Protein AF-A0A5W5H3M8-F1 (afdb_monomer)

Sequence (206 aa):
MEMKSNNNLTGYVAINNDLGFFLDAEKFAPLLSINDEASVLLRLSLLIENFLEVFINNVRKPGTEQFVKPSRYFTPKLEICVALGLPLSIANSLVKLNSIRNKFAHKIDYSMTSEDYLEIERSVNIIDINEVNPLNAFNMESLQYMFSAGVDSLMFIKNAEFSMPEKVRRLHRLVGAIYILSNKCAFFTLNELKRQDRLSMNKVQE

Radius of gyration: 18.18 Å; Cα contacts (8 Å, |Δi|>4): 184; chains: 1; bounding box: 49×58×46 Å

Foldseek 3Di:
DDDDPPPPPADDFPWPAPLCLLLDCVLLVVLLVDLDPLVSLVSLLVSVQVLLVSLLVLQDDPPCCVPDPQDPDDPVSLVSSVVSPQDVLLSVLSVLSVVVNVCVVPPVPDDDDLVSLVVSQVSLLPPDPCSLCVPVPDDCPVVVLCNNVPLNSDPVLVVCVPDHDPSSSSSSSSSSSSSSSSVSSSSSSQNSCVVVVNTDGDNDDD

pLDDT: mean 81.65, std 18.05, range [26.69, 97.62]

Organism: NCBI:txid224729

Structure (mmCIF, N/CA/C/O backbone):
data_AF-A0A5W5H3M8-F1
#
_entry.id   AF-A0A5W5H3M8-F1
#
loop_
_atom_site.group_PDB
_atom_site.id
_atom_site.type_symbol
_atom_site.label_atom_id
_atom_site.label_alt_id
_atom_site.label_comp_id
_atom_site.label_asym_id
_atom_site.label_entity_id
_atom_site.label_seq_id
_atom_site.pdbx_PDB_ins_code
_atom_site.Cartn_x
_atom_site.Cartn_y
_atom_site.Cartn_z
_atom_site.occupancy
_atom_site.B_iso_or_equiv
_atom_site.auth_seq_id
_atom_site.auth_comp_id
_atom_site.auth_asym_id
_atom_site.auth_atom_id
_atom_site.pdbx_PDB_model_num
ATOM 1 N N . MET A 1 1 ? -4.918 -47.713 6.130 1.00 34.69 1 MET A N 1
ATOM 2 C CA . MET A 1 1 ? -3.478 -47.451 5.956 1.00 34.69 1 MET A CA 1
ATOM 3 C C . MET A 1 1 ? -3.342 -45.964 5.703 1.00 34.69 1 MET A C 1
ATOM 5 O O . MET A 1 1 ? -3.994 -45.448 4.807 1.00 34.69 1 MET A O 1
ATOM 9 N N . GLU A 1 2 ? -2.686 -45.294 6.641 1.00 33.28 2 GLU A N 1
ATOM 10 C CA . GLU A 1 2 ? -2.641 -43.843 6.822 1.00 33.28 2 GLU A CA 1
ATOM 11 C C . GLU A 1 2 ? -1.965 -43.109 5.660 1.00 33.28 2 GLU A C 1
ATOM 13 O O . GLU A 1 2 ? -0.968 -43.590 5.137 1.00 33.28 2 GLU A O 1
ATOM 18 N N . MET A 1 3 ? -2.417 -41.883 5.388 1.00 26.69 3 MET A N 1
ATOM 19 C CA . MET A 1 3 ? -1.528 -40.718 5.434 1.00 26.69 3 MET A CA 1
ATOM 20 C C . MET A 1 3 ? -2.300 -39.550 6.058 1.00 26.69 3 MET A C 1
ATOM 22 O O . MET A 1 3 ? -3.097 -38.880 5.406 1.00 26.69 3 MET A O 1
ATOM 26 N N . LYS A 1 4 ? -2.075 -39.337 7.358 1.00 31.91 4 LYS A N 1
ATOM 27 C CA . LYS A 1 4 ? -2.373 -38.075 8.037 1.00 31.91 4 LYS A CA 1
ATOM 28 C C . LYS A 1 4 ? -1.381 -37.034 7.518 1.00 31.91 4 LYS A C 1
ATOM 30 O O . LYS A 1 4 ? -0.184 -37.189 7.747 1.00 31.91 4 LYS A O 1
ATOM 35 N N . SER A 1 5 ? -1.846 -35.965 6.875 1.00 32.06 5 SER A N 1
ATOM 36 C CA . SER A 1 5 ? -1.037 -34.748 6.774 1.00 32.06 5 SER A CA 1
ATOM 37 C C . SER A 1 5 ? -1.212 -33.954 8.070 1.00 32.06 5 SER A C 1
ATOM 39 O O . SER A 1 5 ? -2.067 -33.076 8.175 1.00 32.06 5 SER A O 1
ATOM 41 N N . ASN A 1 6 ? -0.417 -34.307 9.080 1.00 33.94 6 ASN A N 1
ATOM 42 C CA . ASN A 1 6 ? -0.175 -33.444 10.230 1.00 33.94 6 ASN A CA 1
ATOM 43 C C . ASN A 1 6 ? 0.616 -32.221 9.752 1.00 33.94 6 ASN A C 1
ATOM 45 O O . ASN A 1 6 ? 1.842 -32.256 9.722 1.00 33.94 6 ASN A O 1
ATOM 49 N N . ASN A 1 7 ? -0.080 -31.138 9.417 1.00 31.67 7 ASN A N 1
ATOM 50 C CA . ASN A 1 7 ? 0.504 -29.804 9.474 1.00 31.67 7 ASN A CA 1
ATOM 51 C C . ASN A 1 7 ? -0.059 -29.116 10.716 1.00 31.67 7 ASN A C 1
ATOM 53 O O . ASN A 1 7 ? -1.050 -28.392 10.652 1.00 31.67 7 ASN A O 1
ATOM 57 N N . ASN A 1 8 ? 0.585 -29.378 11.857 1.00 31.03 8 ASN A N 1
ATOM 58 C CA . ASN A 1 8 ? 0.441 -28.575 13.068 1.00 31.03 8 ASN A CA 1
ATOM 59 C C . ASN A 1 8 ? 1.006 -27.181 12.787 1.00 31.03 8 ASN A C 1
ATOM 61 O O . ASN A 1 8 ? 2.168 -26.885 13.053 1.00 31.03 8 ASN A O 1
ATOM 65 N N . LEU A 1 9 ? 0.172 -26.337 12.196 1.00 32.44 9 LEU A N 1
ATOM 66 C CA . LEU A 1 9 ? 0.422 -24.923 12.001 1.00 32.44 9 LEU A CA 1
ATOM 67 C C . LEU A 1 9 ? -0.160 -24.175 13.207 1.00 32.44 9 LEU A C 1
ATOM 69 O O . LEU A 1 9 ? -1.282 -23.674 13.192 1.00 32.44 9 LEU A O 1
ATOM 73 N N . THR A 1 10 ? 0.605 -24.154 14.297 1.00 26.80 10 THR A N 1
ATOM 74 C CA . THR A 1 10 ? 0.290 -23.404 15.516 1.00 26.80 10 THR A CA 1
ATOM 75 C C . THR A 1 10 ? 0.430 -21.905 15.241 1.00 26.80 10 THR A C 1
ATOM 77 O O . THR A 1 10 ? 1.549 -21.416 15.093 1.00 26.80 10 THR A O 1
ATOM 80 N N . GLY A 1 11 ? -0.686 -21.170 15.160 1.00 28.53 11 GLY A N 1
ATOM 81 C CA . GLY A 1 11 ? -0.660 -19.699 15.093 1.00 28.53 11 GLY A CA 1
ATOM 82 C C . GLY A 1 11 ? -1.670 -19.011 14.170 1.00 28.53 11 GLY A C 1
ATOM 83 O O . GLY A 1 11 ? -1.593 -17.796 14.015 1.00 28.53 11 GLY A O 1
ATOM 84 N N . TYR A 1 12 ? -2.617 -19.725 13.558 1.00 35.50 12 TYR A N 1
ATOM 85 C CA . TYR A 1 12 ? -3.593 -19.089 12.668 1.00 35.50 12 TYR A CA 1
ATOM 86 C C . TYR A 1 12 ? -4.808 -18.574 13.445 1.00 35.50 12 T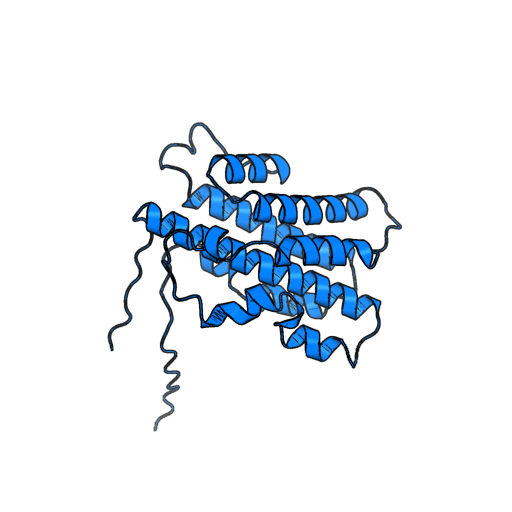YR A C 1
ATOM 88 O O . TYR A 1 12 ? -5.578 -19.345 14.013 1.00 35.50 12 TYR A O 1
ATOM 96 N N . VAL A 1 13 ? -4.992 -17.253 13.444 1.00 39.06 13 VAL A N 1
ATOM 97 C CA . VAL A 1 13 ? -6.242 -16.606 13.858 1.00 39.06 13 VAL A CA 1
ATOM 98 C C . VAL A 1 13 ? -7.171 -16.591 12.648 1.00 39.06 13 VAL A C 1
ATOM 100 O O . VAL A 1 13 ? -6.867 -15.950 11.643 1.00 39.06 13 VAL A O 1
ATOM 103 N N . ALA A 1 14 ? -8.306 -17.287 12.731 1.00 38.31 14 ALA A N 1
ATOM 104 C CA . ALA A 1 14 ? -9.359 -17.168 11.729 1.00 38.31 14 ALA A CA 1
ATOM 105 C C . ALA A 1 14 ? -9.971 -15.764 11.825 1.00 38.31 14 ALA A C 1
ATOM 107 O O . ALA A 1 14 ? -10.707 -15.451 12.761 1.00 38.31 14 ALA A O 1
ATOM 108 N N . ILE A 1 15 ? -9.620 -14.899 10.878 1.00 49.59 15 ILE A N 1
ATOM 109 C CA . ILE A 1 15 ? -10.204 -13.569 10.771 1.00 49.59 15 ILE A CA 1
ATOM 110 C C . ILE A 1 15 ? -11.471 -13.705 9.922 1.00 49.59 15 ILE A C 1
ATOM 112 O O . ILE A 1 15 ? -11.379 -13.912 8.718 1.00 49.59 15 ILE A O 1
ATOM 116 N N . ASN A 1 16 ? -12.651 -13.577 10.534 1.00 49.28 16 ASN A N 1
ATOM 117 C CA . ASN A 1 16 ? -13.958 -13.592 9.849 1.00 49.28 16 ASN A CA 1
ATOM 118 C C . ASN A 1 16 ? -14.214 -12.338 8.974 1.00 49.28 16 ASN A C 1
ATOM 120 O O . ASN A 1 16 ? -15.355 -11.921 8.809 1.00 49.28 16 ASN A O 1
ATOM 124 N N . ASN A 1 17 ? -13.164 -11.716 8.434 1.00 52.66 17 ASN A N 1
ATOM 125 C CA . ASN A 1 17 ? -13.242 -10.534 7.577 1.00 52.66 17 ASN A CA 1
ATOM 126 C C . ASN A 1 17 ? -12.461 -10.800 6.281 1.00 52.66 17 ASN A C 1
ATOM 128 O O . ASN A 1 17 ? -11.496 -11.565 6.300 1.00 52.66 17 ASN A O 1
ATOM 132 N N . ASP A 1 18 ? -12.815 -10.118 5.185 1.00 56.06 18 ASP A N 1
ATOM 133 C CA . ASP A 1 18 ? -12.207 -10.208 3.832 1.00 56.06 18 ASP A CA 1
ATOM 134 C C . ASP A 1 18 ? -10.702 -9.836 3.755 1.00 56.06 18 ASP A C 1
ATOM 136 O O . ASP A 1 18 ? -10.143 -9.552 2.695 1.00 56.06 18 ASP A O 1
ATOM 140 N N . LEU A 1 19 ? -10.003 -9.832 4.889 1.00 59.03 19 LEU A N 1
ATOM 141 C CA . LEU A 1 19 ? -8.589 -9.509 5.031 1.00 59.03 19 LEU A CA 1
ATOM 142 C C . LEU A 1 19 ? -7.662 -10.593 4.470 1.00 59.03 19 LEU A C 1
ATOM 144 O O . LEU A 1 19 ? -6.499 -10.299 4.190 1.00 59.03 19 LEU A O 1
ATOM 148 N N . GLY A 1 20 ? -8.176 -11.810 4.246 1.00 56.22 20 GLY A N 1
ATOM 149 C CA . GLY A 1 20 ? -7.429 -12.902 3.615 1.00 56.22 20 GLY A CA 1
ATOM 150 C C . GLY A 1 20 ? -6.851 -12.520 2.249 1.00 56.22 20 GLY A C 1
ATOM 151 O O . GLY A 1 20 ? -5.778 -12.987 1.893 1.00 56.22 20 GLY A O 1
ATOM 152 N N . PHE A 1 21 ? -7.492 -11.596 1.526 1.00 52.66 21 PHE A N 1
ATOM 153 C CA . PHE A 1 21 ? -7.018 -11.139 0.221 1.00 52.66 21 PHE A CA 1
ATOM 154 C C . PHE A 1 21 ? -5.684 -10.364 0.273 1.00 52.66 21 PHE A C 1
ATOM 156 O O . PHE A 1 21 ? -4.914 -10.427 -0.681 1.00 52.66 21 PHE A O 1
ATOM 163 N N . PHE A 1 22 ? -5.389 -9.629 1.353 1.00 58.34 22 PHE A N 1
ATOM 164 C CA . PHE A 1 22 ? -4.198 -8.752 1.425 1.00 58.34 22 PHE A CA 1
ATOM 165 C C . PHE A 1 22 ? -2.958 -9.439 1.973 1.00 58.34 22 PHE A C 1
ATOM 167 O O . PHE A 1 22 ? -1.841 -9.014 1.689 1.00 58.34 22 PHE A O 1
ATOM 174 N N . LEU A 1 23 ? -3.165 -10.480 2.775 1.00 63.88 23 LEU A N 1
ATOM 175 C CA . LEU A 1 23 ? -2.098 -11.266 3.389 1.00 63.88 23 LEU A CA 1
ATOM 176 C C . LEU A 1 23 ? -1.669 -12.448 2.507 1.00 63.88 23 LEU A C 1
ATOM 178 O O . LEU A 1 23 ? -0.737 -13.172 2.851 1.00 63.88 23 LEU A O 1
ATOM 182 N N . ASP A 1 24 ? -2.340 -12.646 1.372 1.00 70.38 24 ASP A N 1
ATOM 183 C CA . ASP A 1 24 ? -2.102 -13.766 0.476 1.00 70.38 24 ASP A CA 1
ATOM 184 C C . ASP A 1 24 ? -0.866 -13.531 -0.412 1.00 70.38 24 ASP A C 1
ATOM 186 O O . ASP A 1 24 ? -0.902 -12.835 -1.435 1.00 70.38 24 ASP A O 1
ATOM 190 N N . ALA A 1 25 ? 0.249 -14.151 -0.021 1.00 73.62 25 ALA A N 1
ATOM 191 C CA . ALA A 1 25 ? 1.494 -14.148 -0.785 1.00 73.62 25 ALA A CA 1
ATOM 192 C C . ALA A 1 25 ? 1.327 -14.735 -2.202 1.00 73.62 25 ALA A C 1
ATOM 194 O O . ALA A 1 25 ? 2.082 -14.362 -3.108 1.00 73.62 25 ALA A O 1
ATOM 195 N N . GLU A 1 26 ? 0.317 -15.582 -2.440 1.00 80.62 26 GLU A N 1
ATOM 196 C CA . GLU A 1 26 ? 0.025 -16.149 -3.761 1.00 80.62 26 GLU A CA 1
ATOM 197 C C . GLU A 1 26 ? -0.473 -15.095 -4.758 1.00 80.62 26 GLU A C 1
ATOM 199 O O . GLU A 1 26 ? -0.406 -15.311 -5.968 1.00 80.62 26 GLU A O 1
ATOM 204 N N . LYS A 1 27 ? -0.917 -13.918 -4.295 1.00 82.19 27 LYS A N 1
ATOM 205 C CA . LYS A 1 27 ? -1.249 -12.789 -5.183 1.00 82.19 27 LYS A CA 1
ATOM 206 C C . LYS A 1 27 ? -0.016 -12.035 -5.670 1.00 82.19 27 LYS A C 1
ATOM 208 O O . LYS A 1 27 ? -0.039 -11.477 -6.767 1.00 82.19 27 LYS A O 1
ATOM 213 N N . PHE A 1 28 ? 1.056 -12.027 -4.878 1.00 88.31 28 PHE A N 1
ATOM 214 C CA . PHE A 1 28 ? 2.300 -11.324 -5.198 1.00 88.31 28 PHE A CA 1
ATOM 215 C C . PHE A 1 28 ? 3.275 -12.202 -5.983 1.00 88.31 28 PHE A C 1
ATOM 217 O O . PHE A 1 28 ? 3.944 -11.703 -6.887 1.00 88.31 28 PHE A O 1
ATOM 224 N N . ALA A 1 29 ? 3.330 -13.506 -5.696 1.00 88.50 29 ALA A N 1
ATOM 225 C CA . ALA A 1 29 ? 4.266 -14.424 -6.347 1.00 88.50 29 ALA A CA 1
ATOM 226 C C . ALA A 1 29 ? 4.177 -14.423 -7.893 1.00 88.50 29 ALA A C 1
ATOM 228 O O . ALA A 1 29 ? 5.224 -14.332 -8.537 1.00 88.50 29 ALA A O 1
ATOM 229 N N . PRO A 1 30 ? 2.985 -14.413 -8.528 1.00 90.94 30 PRO A N 1
ATOM 230 C CA . PRO A 1 30 ? 2.871 -14.342 -9.985 1.00 90.94 30 PRO A CA 1
ATOM 231 C C . PRO A 1 30 ? 3.363 -13.024 -10.587 1.00 90.94 30 PRO A C 1
ATOM 233 O O . PRO A 1 30 ? 3.585 -12.960 -11.789 1.00 90.94 30 PRO A O 1
ATOM 236 N N . LEU A 1 31 ? 3.505 -11.956 -9.795 1.00 91.88 31 LEU A N 1
ATOM 237 C CA . LEU A 1 31 ? 4.018 -10.674 -10.288 1.00 91.88 31 LEU A CA 1
ATOM 238 C C . LEU A 1 31 ? 5.529 -10.719 -10.517 1.00 91.88 31 LEU A C 1
ATOM 240 O O . LEU A 1 31 ? 6.036 -9.980 -11.356 1.00 91.88 31 LEU A O 1
ATOM 244 N N . LEU A 1 32 ? 6.235 -11.611 -9.816 1.00 90.81 32 LEU A N 1
ATOM 245 C CA . LEU A 1 32 ? 7.685 -11.777 -9.930 1.00 90.81 32 LEU A CA 1
ATOM 246 C C . LEU A 1 32 ? 8.107 -12.378 -11.281 1.00 90.81 32 LEU A C 1
ATOM 248 O O . LEU A 1 32 ? 9.250 -12.209 -11.695 1.00 90.81 32 LEU A O 1
ATOM 252 N N . SER A 1 33 ? 7.195 -13.049 -11.992 1.00 89.94 33 SER A N 1
ATOM 253 C CA . SER A 1 33 ? 7.453 -13.615 -13.322 1.00 89.94 33 SER A CA 1
ATOM 254 C C . SER A 1 33 ? 7.097 -12.674 -14.482 1.00 89.94 33 SER A C 1
ATOM 256 O O . SER A 1 33 ? 7.309 -13.027 -15.644 1.00 89.94 33 SER A O 1
ATOM 258 N N . ILE A 1 34 ? 6.566 -11.479 -14.202 1.00 90.88 34 ILE A N 1
ATOM 259 C CA . ILE A 1 34 ? 6.155 -10.507 -15.222 1.00 90.88 34 ILE A CA 1
ATOM 260 C C . ILE A 1 34 ? 7.299 -9.523 -15.492 1.00 90.88 34 ILE A C 1
ATOM 262 O O . ILE A 1 34 ? 7.776 -8.840 -14.592 1.00 90.88 34 ILE A O 1
ATOM 266 N N . ASN A 1 35 ? 7.693 -9.398 -16.761 1.00 87.69 35 ASN A N 1
ATOM 267 C CA . ASN A 1 35 ? 8.779 -8.502 -17.192 1.00 87.69 35 ASN A CA 1
ATOM 268 C C . ASN A 1 35 ? 8.307 -7.109 -17.654 1.00 87.69 35 ASN A C 1
ATOM 270 O O . ASN A 1 35 ? 9.131 -6.225 -17.920 1.00 87.69 35 ASN A O 1
ATOM 274 N N . ASP A 1 36 ? 6.995 -6.925 -17.802 1.00 89.50 36 ASP A N 1
ATOM 275 C CA . ASP A 1 36 ? 6.386 -5.659 -18.201 1.00 89.50 36 ASP A CA 1
ATOM 276 C C . ASP A 1 36 ? 6.079 -4.782 -16.977 1.00 89.50 36 ASP A C 1
ATOM 278 O O . ASP A 1 36 ? 5.284 -5.154 -16.112 1.00 89.50 36 ASP A O 1
ATOM 282 N N . GLU A 1 37 ? 6.713 -3.607 -16.911 1.00 90.31 37 GLU A N 1
ATOM 283 C CA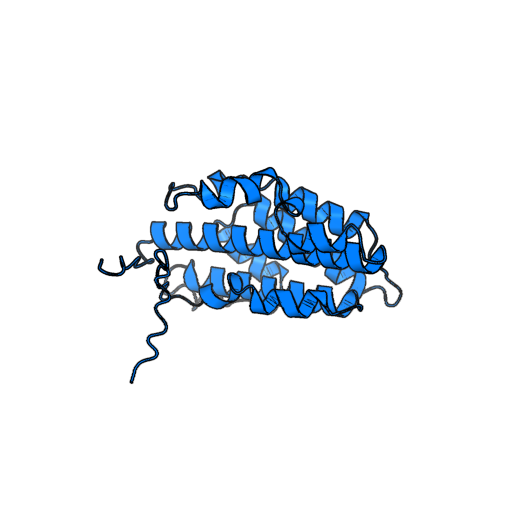 . GLU A 1 37 ? 6.643 -2.712 -15.747 1.00 90.31 37 GLU A CA 1
ATOM 284 C C . GLU A 1 37 ? 5.228 -2.154 -15.555 1.00 90.31 37 GLU A C 1
ATOM 286 O O . GLU A 1 37 ? 4.728 -2.110 -14.430 1.00 90.31 37 GLU A O 1
ATOM 291 N N . ALA A 1 38 ? 4.553 -1.801 -16.655 1.00 89.62 38 ALA A N 1
ATOM 292 C CA . ALA A 1 38 ? 3.193 -1.277 -16.626 1.00 89.62 38 ALA A CA 1
ATOM 293 C C . ALA A 1 38 ? 2.199 -2.320 -16.092 1.00 89.62 38 ALA A C 1
ATOM 295 O O . ALA A 1 38 ? 1.370 -2.009 -15.235 1.00 89.62 38 ALA A O 1
ATOM 296 N N . SER A 1 39 ? 2.316 -3.572 -16.542 1.00 91.62 39 SER A N 1
ATOM 297 C CA . SER A 1 39 ? 1.483 -4.687 -16.081 1.00 91.62 39 SER A CA 1
ATOM 298 C C . SER A 1 39 ? 1.686 -4.996 -14.599 1.00 91.62 39 SER A C 1
ATOM 300 O O . SER A 1 39 ? 0.701 -5.197 -13.883 1.00 91.62 39 SER A O 1
ATOM 302 N N . VAL 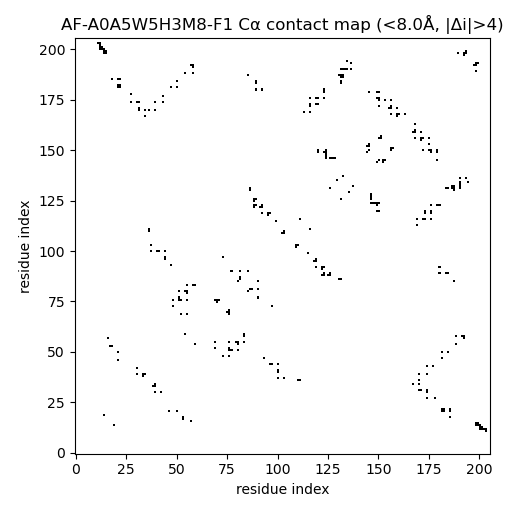A 1 40 ? 2.937 -5.023 -14.121 1.00 93.44 40 VAL A N 1
ATOM 303 C CA . VAL A 1 40 ? 3.236 -5.216 -12.689 1.00 93.44 40 VAL A CA 1
ATOM 304 C C . VAL A 1 40 ? 2.623 -4.085 -11.875 1.00 93.44 40 VAL A C 1
ATOM 306 O O . VAL A 1 40 ? 1.876 -4.340 -10.930 1.00 93.44 40 VAL A O 1
ATOM 309 N N . LEU A 1 41 ? 2.875 -2.838 -12.272 1.00 92.94 41 LEU A N 1
ATOM 310 C CA . LEU A 1 41 ? 2.396 -1.664 -11.556 1.00 92.94 41 LEU A CA 1
ATOM 311 C C . LEU A 1 41 ? 0.868 -1.596 -11.504 1.00 92.94 41 LEU A C 1
ATOM 313 O O . LEU A 1 41 ? 0.311 -1.340 -10.440 1.00 92.94 41 LEU A O 1
ATOM 317 N N . LEU A 1 42 ? 0.187 -1.887 -12.616 1.00 92.44 42 LEU A N 1
ATOM 318 C CA . LEU A 1 42 ? -1.273 -1.941 -12.667 1.00 92.44 42 LEU A CA 1
ATOM 319 C C . LEU A 1 42 ? -1.827 -2.959 -11.665 1.00 92.44 42 LEU A C 1
ATOM 321 O O . LEU A 1 42 ? -2.743 -2.640 -10.909 1.00 92.44 42 LEU A O 1
ATOM 325 N N . ARG A 1 43 ? -1.260 -4.171 -11.620 1.00 93.00 43 ARG A N 1
ATOM 326 C CA . ARG A 1 43 ? -1.700 -5.214 -10.680 1.00 93.00 43 ARG A CA 1
ATOM 327 C C . ARG A 1 43 ? -1.437 -4.820 -9.226 1.00 93.00 43 ARG A C 1
ATOM 329 O O . ARG A 1 43 ? -2.311 -5.020 -8.388 1.00 93.00 43 ARG A O 1
ATOM 336 N N . LEU A 1 44 ? -0.287 -4.210 -8.935 1.00 93.88 44 LEU A N 1
ATOM 337 C CA . LEU A 1 44 ? 0.022 -3.687 -7.600 1.00 93.88 44 LEU A CA 1
ATOM 338 C C . LEU A 1 44 ? -0.943 -2.565 -7.184 1.00 93.88 44 LEU A C 1
ATOM 340 O O . LEU A 1 44 ? -1.418 -2.558 -6.051 1.00 93.88 44 LEU A O 1
ATOM 344 N N . SER A 1 45 ? -1.286 -1.648 -8.094 1.00 92.88 45 SER A N 1
ATOM 345 C CA . SER A 1 45 ? -2.286 -0.606 -7.826 1.00 92.88 45 SER A CA 1
ATOM 346 C C . SER A 1 45 ? -3.670 -1.194 -7.550 1.00 92.88 45 SER A C 1
ATOM 348 O O . SER A 1 45 ? -4.322 -0.752 -6.611 1.00 92.88 45 SER A O 1
ATOM 350 N N . LEU A 1 46 ? -4.092 -2.230 -8.284 1.00 91.19 46 LEU A N 1
ATOM 351 C CA . LEU A 1 46 ? -5.368 -2.915 -8.033 1.00 91.19 46 LEU A CA 1
ATOM 352 C C . LEU A 1 46 ? -5.411 -3.598 -6.656 1.00 91.19 46 LEU A C 1
ATOM 354 O O . LEU A 1 46 ? -6.432 -3.523 -5.974 1.00 91.19 46 LEU A O 1
ATOM 358 N N . LEU A 1 47 ? -4.309 -4.222 -6.220 1.00 90.44 47 LEU A N 1
ATOM 359 C CA . LEU A 1 47 ? -4.209 -4.804 -4.874 1.00 90.44 47 LEU A CA 1
ATOM 360 C C . LEU A 1 47 ? -4.409 -3.735 -3.790 1.00 90.44 47 LEU A C 1
ATOM 362 O O . LEU A 1 47 ? -5.176 -3.937 -2.848 1.00 90.44 47 LEU A O 1
ATOM 366 N N . ILE A 1 48 ? -3.772 -2.576 -3.957 1.00 92.38 48 ILE A N 1
ATOM 367 C CA . ILE A 1 48 ? -3.908 -1.445 -3.036 1.00 92.38 48 ILE A CA 1
ATOM 368 C C . ILE A 1 48 ? -5.306 -0.812 -3.089 1.00 92.38 48 ILE A C 1
ATOM 370 O O . ILE A 1 48 ? -5.864 -0.454 -2.054 1.00 92.38 48 ILE A O 1
ATOM 374 N N . GLU A 1 49 ? -5.905 -0.671 -4.268 1.00 91.69 49 GLU A N 1
ATOM 375 C CA . GLU A 1 49 ? -7.266 -0.142 -4.391 1.00 91.69 49 GLU A CA 1
ATOM 376 C C . GLU A 1 49 ? -8.299 -1.045 -3.718 1.00 91.69 49 GLU A C 1
ATOM 378 O O . GLU A 1 49 ? -9.249 -0.539 -3.109 1.00 91.69 49 GLU A O 1
ATOM 383 N N . ASN A 1 50 ? -8.098 -2.363 -3.794 1.00 88.12 50 ASN A N 1
ATOM 384 C CA . ASN A 1 50 ? -8.905 -3.316 -3.048 1.00 88.12 50 ASN A CA 1
ATOM 385 C C . ASN A 1 50 ? -8.697 -3.147 -1.536 1.00 88.12 50 ASN A C 1
ATOM 387 O O . ASN A 1 50 ? -9.657 -3.230 -0.774 1.00 88.12 50 ASN A O 1
ATOM 391 N N . PHE A 1 51 ? -7.471 -2.838 -1.093 1.00 90.50 51 PHE A N 1
ATOM 392 C CA . PHE A 1 51 ? -7.188 -2.582 0.323 1.00 90.50 51 PHE A CA 1
ATOM 393 C C . PHE A 1 51 ? -7.991 -1.394 0.832 1.00 90.50 51 PHE A C 1
ATOM 395 O O . PHE A 1 51 ? -8.658 -1.513 1.857 1.00 90.50 51 PHE A O 1
ATOM 402 N N . LEU A 1 52 ? -7.977 -0.275 0.106 1.00 93.00 52 LEU A N 1
ATOM 403 C CA . LEU A 1 52 ? -8.743 0.905 0.500 1.00 93.00 52 LEU A CA 1
ATOM 404 C C . LEU A 1 52 ? -10.234 0.576 0.636 1.00 93.00 52 LEU A C 1
ATOM 406 O O . LEU A 1 52 ? -10.890 1.020 1.572 1.00 93.00 52 LEU A O 1
ATOM 410 N N . GLU A 1 53 ? -10.767 -0.241 -0.269 1.00 89.94 53 GLU A N 1
ATOM 411 C CA . GLU A 1 53 ? -12.166 -0.656 -0.230 1.00 89.94 53 GLU A CA 1
ATOM 412 C C . GLU A 1 53 ? -12.488 -1.540 0.977 1.00 89.94 53 GLU A C 1
ATOM 414 O O . GLU A 1 53 ? -13.451 -1.270 1.700 1.00 89.94 53 GLU A O 1
ATOM 419 N N . VAL A 1 54 ? -11.656 -2.547 1.249 1.00 87.44 54 VAL A N 1
ATOM 420 C CA . VAL A 1 54 ? -11.832 -3.410 2.422 1.00 87.44 54 VAL A CA 1
ATOM 421 C C . VAL A 1 54 ? -11.666 -2.614 3.710 1.00 87.44 54 VAL A C 1
ATOM 423 O O . VAL A 1 54 ? -12.489 -2.770 4.613 1.00 87.44 54 VAL A O 1
ATOM 426 N N . PHE A 1 55 ? -10.677 -1.723 3.791 1.00 90.75 55 PHE A N 1
ATOM 427 C CA . PHE A 1 55 ? -10.481 -0.849 4.943 1.00 90.75 55 PHE A CA 1
ATOM 428 C C . PHE A 1 55 ? -11.731 -0.008 5.212 1.00 90.75 55 PHE A C 1
ATOM 430 O O . PHE A 1 55 ? -12.278 -0.071 6.310 1.00 90.75 55 PHE A O 1
ATOM 437 N N . ILE A 1 56 ? -12.248 0.704 4.203 1.00 91.75 56 ILE A N 1
ATOM 438 C CA . ILE A 1 56 ? -13.464 1.519 4.338 1.00 91.75 56 ILE A CA 1
ATOM 439 C C . ILE A 1 56 ? -14.634 0.661 4.815 1.00 91.75 56 ILE A C 1
ATOM 441 O O . ILE A 1 56 ? -15.308 1.030 5.773 1.00 91.75 56 ILE A O 1
ATOM 445 N N . ASN A 1 57 ? -14.878 -0.482 4.174 1.00 87.50 57 ASN A N 1
ATOM 446 C CA . ASN A 1 57 ? -16.040 -1.315 4.474 1.00 87.50 57 ASN A CA 1
ATOM 447 C C . ASN A 1 57 ? -15.984 -1.939 5.876 1.00 87.50 57 ASN A C 1
ATOM 449 O O . ASN A 1 57 ? -17.027 -2.101 6.512 1.00 87.50 57 ASN A O 1
ATOM 453 N N . ASN A 1 58 ? -14.785 -2.254 6.369 1.00 85.69 58 ASN A N 1
ATOM 454 C CA . ASN A 1 58 ? -14.605 -2.902 7.664 1.00 85.69 58 ASN A CA 1
ATOM 455 C C . ASN A 1 58 ? -14.471 -1.899 8.813 1.00 85.69 58 ASN A C 1
ATOM 457 O O . ASN A 1 58 ? -15.018 -2.144 9.882 1.00 85.69 58 ASN A O 1
ATOM 461 N N . VAL A 1 59 ? -13.792 -0.769 8.608 1.00 89.62 59 VAL A N 1
ATOM 462 C CA . VAL A 1 59 ? -13.485 0.201 9.674 1.00 89.62 59 VAL A CA 1
ATOM 463 C C . VAL A 1 59 ? -14.583 1.242 9.854 1.00 89.62 59 VAL A C 1
ATOM 465 O O . VAL A 1 59 ? -14.777 1.736 10.967 1.00 89.62 59 VAL A O 1
ATOM 468 N N . ARG A 1 60 ? -15.335 1.588 8.801 1.00 89.62 60 ARG A N 1
ATOM 469 C CA . ARG A 1 60 ? -16.418 2.570 8.935 1.00 89.62 60 ARG A CA 1
ATOM 470 C C . ARG A 1 60 ? -17.466 2.104 9.946 1.00 89.62 60 ARG A C 1
ATOM 472 O O . ARG A 1 60 ? -17.764 0.911 10.072 1.00 89.62 60 ARG A O 1
ATOM 479 N N . LYS A 1 61 ? -18.090 3.074 10.612 1.00 89.06 61 LYS A N 1
ATOM 480 C CA . LYS A 1 61 ? -19.230 2.821 11.494 1.00 89.06 61 LYS A CA 1
ATOM 481 C C . LYS A 1 61 ? -20.413 2.265 10.677 1.00 89.06 61 LYS A C 1
ATOM 483 O O . LYS A 1 61 ? -20.693 2.812 9.606 1.00 89.06 61 LYS A O 1
ATOM 488 N N . PRO A 1 62 ? -21.127 1.231 11.159 1.00 86.25 62 PRO A N 1
ATOM 489 C CA . PRO A 1 62 ? -22.327 0.730 10.492 1.00 86.25 62 PRO A CA 1
ATOM 490 C C . PRO A 1 62 ? -23.364 1.835 10.259 1.00 86.25 62 PRO A C 1
ATOM 492 O O . PRO A 1 62 ? -23.548 2.706 11.115 1.00 86.25 62 PRO A O 1
ATOM 495 N N . GLY A 1 63 ? -24.034 1.808 9.108 1.00 86.31 63 GLY A N 1
ATOM 496 C CA . GLY A 1 63 ? -25.010 2.822 8.724 1.00 86.31 63 GLY A CA 1
ATOM 497 C C . GLY A 1 63 ? -24.393 4.086 8.123 1.00 86.31 63 GLY A C 1
ATOM 498 O O . GLY A 1 63 ? -25.126 5.036 7.872 1.00 86.31 63 GLY A O 1
ATOM 499 N N . THR A 1 64 ? -23.082 4.147 7.880 1.00 89.50 64 THR A N 1
ATOM 500 C CA . THR A 1 64 ? -22.458 5.288 7.177 1.00 89.50 64 THR A CA 1
ATOM 501 C C . THR A 1 64 ? -22.517 5.145 5.657 1.00 89.50 64 THR A C 1
ATOM 503 O O . THR A 1 64 ? -22.494 6.148 4.949 1.00 89.50 64 THR A O 1
ATOM 506 N N . GLU A 1 65 ? -22.686 3.928 5.142 1.00 87.44 65 GLU A N 1
ATOM 507 C CA . GLU A 1 65 ? -22.779 3.585 3.716 1.00 87.44 65 GLU A CA 1
ATOM 508 C C . GLU A 1 65 ? -23.919 4.281 2.960 1.00 87.44 65 GLU A C 1
ATOM 510 O O . GLU A 1 65 ? -23.844 4.471 1.746 1.00 87.44 65 GLU A O 1
ATOM 515 N N . GLN A 1 66 ? -24.963 4.690 3.682 1.00 89.25 66 GLN A N 1
ATOM 516 C CA . GLN A 1 66 ? -26.090 5.463 3.151 1.00 89.25 66 GLN A CA 1
ATOM 517 C C . GLN A 1 66 ? -25.702 6.911 2.808 1.00 89.25 66 GLN A C 1
ATOM 519 O O . GLN A 1 66 ? -26.323 7.511 1.933 1.00 89.25 66 GLN A O 1
ATOM 524 N N . PHE A 1 67 ? -24.645 7.446 3.429 1.00 87.94 67 PHE A N 1
ATOM 525 C CA . PHE A 1 67 ? -24.153 8.810 3.201 1.00 87.94 67 PHE A CA 1
ATOM 526 C C . PHE A 1 67 ? -22.814 8.837 2.461 1.00 87.94 67 PHE A C 1
ATOM 528 O O . PHE A 1 67 ? -22.591 9.696 1.611 1.00 87.94 67 PHE A O 1
ATOM 535 N N . VAL A 1 68 ? -21.929 7.885 2.761 1.00 84.25 68 VAL A N 1
ATOM 536 C CA . VAL A 1 68 ? -20.581 7.797 2.195 1.00 84.25 68 VAL A CA 1
ATOM 537 C C . VAL A 1 68 ? -20.466 6.506 1.398 1.00 84.25 68 VAL A C 1
ATOM 539 O O . VAL A 1 68 ? -20.265 5.418 1.944 1.00 84.25 68 VAL A O 1
ATOM 542 N N . LYS A 1 69 ? -20.590 6.633 0.076 1.00 82.00 69 LYS A N 1
ATOM 543 C CA . LYS A 1 69 ? -20.387 5.522 -0.855 1.00 82.00 69 LYS A CA 1
ATOM 544 C C . LYS A 1 69 ? -18.908 5.444 -1.248 1.00 82.00 69 LYS A C 1
ATOM 546 O O . LYS A 1 69 ? -18.329 6.486 -1.559 1.00 82.00 69 LYS A O 1
ATOM 551 N N . PRO A 1 70 ? -18.298 4.245 -1.277 1.00 75.94 70 PRO A N 1
ATOM 552 C CA . PRO A 1 7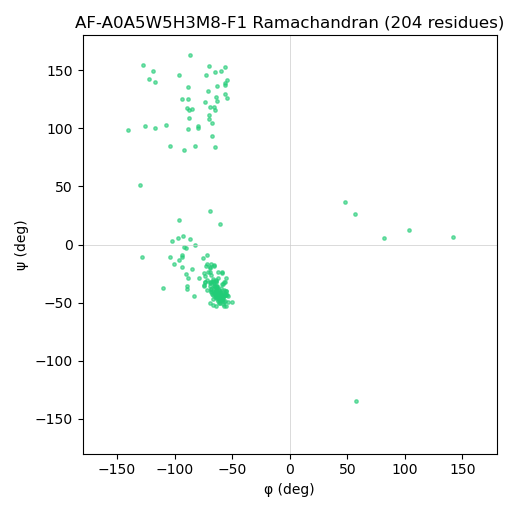0 ? -16.946 4.083 -1.798 1.00 75.94 70 PRO A CA 1
ATOM 553 C C . PRO A 1 70 ? -16.855 4.639 -3.225 1.00 75.94 70 PRO A C 1
ATOM 555 O O . PRO A 1 70 ? -17.654 4.285 -4.094 1.00 75.94 70 PRO A O 1
ATOM 558 N N . SER A 1 71 ? -15.900 5.537 -3.463 1.00 87.44 71 SER A N 1
ATOM 559 C CA . SER A 1 71 ? -15.636 6.073 -4.801 1.00 87.44 71 SER A CA 1
ATOM 560 C C . SER A 1 71 ? -15.020 5.003 -5.698 1.00 87.44 71 SER A C 1
ATOM 562 O O . SER A 1 71 ? -14.325 4.116 -5.215 1.00 87.44 71 SER A O 1
ATOM 564 N N . ARG A 1 72 ? -15.206 5.111 -7.019 1.00 87.19 72 ARG A N 1
ATOM 565 C CA . ARG A 1 72 ? -14.447 4.303 -7.992 1.00 87.19 72 ARG A CA 1
ATOM 566 C C . ARG A 1 72 ? -12.990 4.740 -8.130 1.00 87.19 72 ARG A C 1
ATOM 568 O O . ARG A 1 72 ? -12.189 3.982 -8.656 1.00 87.19 72 ARG A O 1
ATOM 575 N N . TYR A 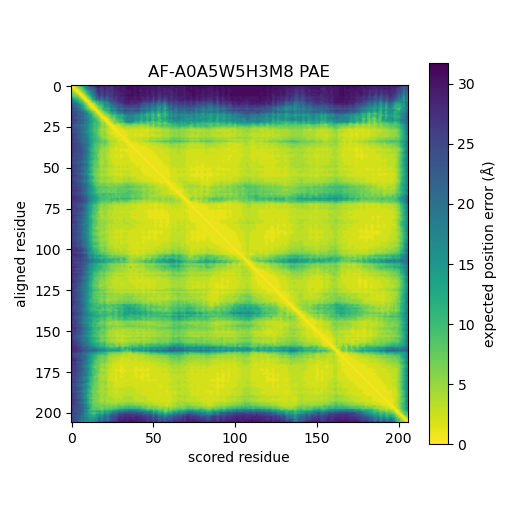1 73 ? -12.660 5.955 -7.707 1.00 90.69 73 TYR A N 1
ATOM 576 C CA . TYR A 1 73 ? -11.335 6.531 -7.893 1.00 90.69 73 TYR A CA 1
ATOM 577 C C . TYR A 1 73 ? -10.462 6.332 -6.656 1.00 90.69 73 TYR A C 1
ATOM 579 O O . TYR A 1 73 ? -10.943 6.409 -5.525 1.00 90.69 73 TYR A O 1
ATOM 587 N N . PHE A 1 74 ? -9.162 6.150 -6.884 1.00 94.19 74 PHE A N 1
ATOM 588 C CA . PHE A 1 74 ? -8.164 5.975 -5.832 1.00 94.19 74 PHE A CA 1
ATOM 589 C C . PHE A 1 74 ? -8.164 7.124 -4.811 1.00 94.19 74 PHE A C 1
ATOM 591 O O . PHE A 1 74 ? -8.277 6.876 -3.614 1.00 94.19 74 PHE A O 1
ATOM 598 N N . THR A 1 75 ? -8.069 8.381 -5.267 1.00 95.06 75 THR A N 1
ATOM 599 C CA . THR A 1 75 ? -7.875 9.530 -4.363 1.00 95.06 75 THR A CA 1
ATOM 600 C C . THR A 1 75 ? -9.019 9.694 -3.360 1.00 95.06 75 THR A C 1
ATOM 602 O O . THR A 1 75 ? -8.730 9.700 -2.166 1.00 95.06 75 THR 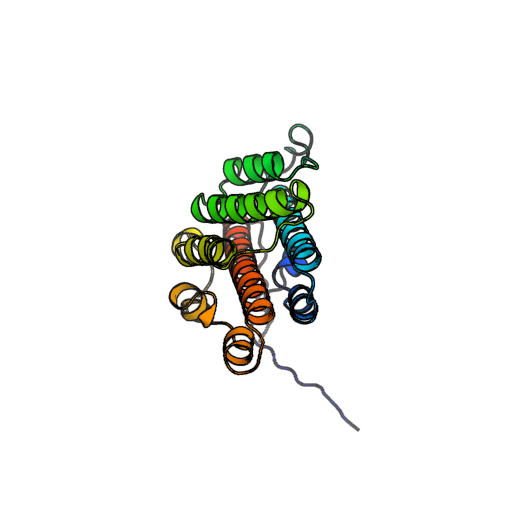A O 1
ATOM 605 N N . PRO A 1 76 ? -10.306 9.705 -3.762 1.00 95.25 76 PRO A N 1
ATOM 606 C CA . PRO A 1 76 ? -11.384 9.816 -2.783 1.00 95.25 76 PRO A CA 1
ATOM 607 C C . PRO A 1 76 ? -11.497 8.595 -1.858 1.00 95.25 76 PRO A C 1
ATOM 609 O O . PRO A 1 76 ? -11.894 8.741 -0.707 1.00 95.25 76 PRO A O 1
ATOM 612 N N . LYS A 1 77 ? -11.128 7.382 -2.313 1.00 95.69 77 LYS A N 1
ATOM 613 C CA . LYS A 1 77 ? -11.026 6.222 -1.407 1.00 95.69 77 LYS A CA 1
ATOM 614 C C . LYS A 1 77 ? -9.969 6.482 -0.326 1.00 95.69 77 LYS A C 1
ATOM 616 O O . LYS A 1 77 ? -10.240 6.279 0.854 1.00 95.69 77 LYS A O 1
ATOM 621 N N . LEU A 1 78 ? -8.789 6.965 -0.716 1.00 97.31 78 LEU A N 1
ATOM 622 C CA . LEU A 1 78 ? -7.713 7.275 0.223 1.00 97.31 78 LEU A CA 1
ATOM 623 C C . LEU A 1 78 ? -8.109 8.378 1.215 1.00 97.31 78 LEU A C 1
ATOM 625 O O . LEU A 1 78 ? -7.847 8.231 2.405 1.00 97.31 78 LEU A O 1
ATOM 629 N N . GLU A 1 79 ? -8.775 9.438 0.753 1.00 96.69 79 GLU A N 1
ATOM 630 C CA . GLU A 1 79 ? -9.292 10.514 1.613 1.00 96.69 79 GLU A CA 1
ATOM 631 C C . GLU A 1 79 ? -10.237 9.974 2.692 1.00 96.69 79 GLU A C 1
ATOM 633 O O . GLU A 1 79 ? -10.097 10.322 3.865 1.00 96.69 79 GLU A O 1
ATOM 638 N N . ILE A 1 80 ? -11.149 9.066 2.324 1.00 95.81 80 ILE A N 1
ATOM 639 C CA . ILE A 1 80 ? -12.039 8.405 3.287 1.00 95.81 80 ILE A CA 1
ATOM 640 C C . ILE A 1 80 ? -11.227 7.555 4.271 1.00 95.81 80 ILE A C 1
ATOM 642 O O . ILE A 1 80 ? -11.470 7.636 5.472 1.00 95.81 80 ILE A O 1
ATOM 646 N N . CYS A 1 81 ? -10.248 6.768 3.809 1.00 96.00 81 CYS A N 1
ATOM 647 C CA . CYS A 1 81 ? -9.400 5.976 4.708 1.00 96.00 81 CYS A CA 1
ATOM 648 C C . CYS A 1 81 ? -8.655 6.853 5.723 1.00 96.00 81 CYS A C 1
ATOM 650 O O . CYS A 1 81 ? -8.617 6.517 6.906 1.00 96.00 81 CYS A O 1
ATOM 652 N N . VAL A 1 82 ? -8.098 7.985 5.283 1.00 97.38 82 VAL A N 1
ATOM 653 C CA . VAL A 1 82 ? -7.429 8.954 6.166 1.00 97.38 82 VAL A CA 1
ATOM 654 C C . VAL A 1 82 ? -8.421 9.545 7.168 1.00 97.38 82 VAL A C 1
ATOM 656 O O . VAL A 1 82 ? -8.127 9.583 8.360 1.00 97.38 82 VAL A O 1
ATOM 659 N N . ALA A 1 83 ? -9.624 9.923 6.727 1.00 95.56 83 ALA A N 1
ATOM 660 C CA . ALA A 1 83 ? -10.680 10.410 7.617 1.00 95.56 83 ALA A CA 1
ATOM 661 C C . ALA A 1 83 ? -11.141 9.355 8.644 1.00 95.56 83 ALA A C 1
ATOM 663 O O . ALA A 1 83 ? -11.564 9.703 9.744 1.00 95.56 83 ALA A O 1
ATOM 664 N N . LEU A 1 84 ? -11.032 8.068 8.302 1.00 94.38 84 LEU A N 1
ATOM 665 C CA . LEU A 1 84 ? -11.294 6.932 9.191 1.00 94.38 84 LEU A CA 1
ATOM 666 C C . LEU A 1 84 ? -10.103 6.577 10.103 1.00 94.38 84 LEU A C 1
ATOM 668 O O . LEU A 1 84 ? -10.225 5.666 10.920 1.00 94.38 84 LEU A O 1
ATOM 672 N N . GLY A 1 85 ? -8.977 7.291 10.001 1.00 95.19 85 GLY A N 1
ATOM 673 C CA . GLY A 1 85 ? -7.828 7.150 10.897 1.00 95.19 85 GLY A CA 1
ATOM 674 C C . GLY A 1 85 ? -6.631 6.390 10.324 1.00 95.19 85 GLY A C 1
ATOM 675 O O . GLY A 1 85 ? -5.737 6.044 11.092 1.00 95.19 85 GLY A O 1
ATOM 676 N N . LEU A 1 86 ? -6.577 6.127 9.012 1.00 96.44 86 LEU A N 1
ATOM 677 C CA . LEU A 1 86 ? -5.387 5.539 8.384 1.00 96.44 86 LEU A CA 1
ATOM 678 C C . LEU A 1 86 ? -4.143 6.417 8.658 1.00 96.44 86 LEU A C 1
ATOM 680 O O . LEU A 1 86 ? -4.194 7.621 8.386 1.00 96.44 86 LEU A O 1
ATOM 684 N N . PRO A 1 87 ? -3.018 5.846 9.137 1.00 96.75 87 PRO A N 1
ATOM 685 C CA . PRO A 1 87 ? -1.801 6.598 9.408 1.00 96.75 87 PRO A CA 1
ATOM 686 C C . PRO A 1 87 ? -1.303 7.360 8.180 1.00 96.75 87 PRO A C 1
ATOM 688 O O . PRO A 1 87 ? -1.280 6.836 7.061 1.00 96.75 87 PRO A O 1
ATOM 691 N N . LEU A 1 88 ? -0.852 8.598 8.393 1.00 96.69 88 LEU A N 1
ATOM 692 C CA . LEU A 1 88 ? -0.370 9.453 7.306 1.00 96.69 88 LEU A CA 1
ATOM 693 C C . LEU A 1 88 ? 0.882 8.879 6.632 1.00 96.69 88 LEU A C 1
ATOM 695 O O . LEU A 1 88 ? 1.057 9.053 5.429 1.00 96.69 88 LEU A O 1
ATOM 699 N N . SER A 1 89 ? 1.731 8.160 7.368 1.00 96.62 89 SER A N 1
ATOM 700 C CA . SER A 1 89 ? 2.901 7.459 6.818 1.00 96.62 89 SER A CA 1
ATOM 701 C C . SER A 1 89 ? 2.504 6.403 5.771 1.00 96.62 89 SER A C 1
ATOM 703 O O . SER A 1 89 ? 3.086 6.346 4.680 1.00 96.62 89 SER A O 1
ATOM 705 N N . ILE A 1 90 ? 1.445 5.631 6.046 1.00 96.69 90 ILE A N 1
ATOM 706 C CA . ILE A 1 90 ? 0.836 4.704 5.086 1.00 96.69 90 ILE A CA 1
ATOM 707 C C . ILE A 1 90 ? 0.248 5.494 3.918 1.00 96.69 90 ILE A C 1
ATOM 709 O O . ILE A 1 90 ? 0.600 5.223 2.771 1.00 96.69 90 ILE A O 1
ATOM 713 N N . ALA A 1 91 ? -0.596 6.495 4.185 1.00 97.62 91 ALA A N 1
ATOM 714 C CA . ALA A 1 91 ? -1.255 7.272 3.135 1.00 97.62 91 ALA A CA 1
ATOM 715 C C . ALA A 1 91 ? -0.250 7.904 2.154 1.00 97.62 91 ALA A C 1
ATOM 717 O O . ALA A 1 91 ? -0.415 7.792 0.939 1.00 97.62 91 ALA A O 1
ATOM 718 N N . ASN A 1 92 ? 0.843 8.474 2.666 1.00 96.94 92 ASN A N 1
ATOM 719 C CA . ASN A 1 92 ? 1.931 9.039 1.866 1.00 96.94 92 ASN A CA 1
ATOM 720 C C . ASN A 1 92 ? 2.595 7.991 0.959 1.00 96.94 92 ASN A C 1
ATOM 722 O O . ASN A 1 92 ? 2.898 8.278 -0.200 1.00 96.94 92 ASN A O 1
ATOM 726 N N . SER A 1 93 ? 2.784 6.764 1.454 1.00 96.81 93 SER A N 1
ATOM 727 C CA . SER A 1 93 ? 3.319 5.652 0.653 1.00 96.81 93 SER A CA 1
ATOM 728 C C . SER A 1 93 ? 2.371 5.272 -0.492 1.00 96.81 93 SER A C 1
ATOM 730 O O . SER A 1 93 ? 2.807 5.037 -1.621 1.00 96.81 93 SER A O 1
ATOM 732 N N . LEU A 1 94 ? 1.058 5.281 -0.237 1.00 96.81 94 LEU A N 1
ATOM 733 C CA . LEU A 1 94 ? 0.037 4.995 -1.249 1.00 96.81 94 LEU A CA 1
ATOM 734 C C . LEU A 1 94 ? -0.047 6.103 -2.317 1.00 96.81 94 LEU A C 1
ATOM 736 O O . LEU A 1 94 ? -0.173 5.802 -3.506 1.00 96.81 94 LEU A O 1
ATOM 740 N N . VAL A 1 95 ? 0.098 7.378 -1.930 1.00 96.44 95 VAL A N 1
ATOM 741 C CA . VAL A 1 95 ? 0.172 8.514 -2.874 1.00 96.44 95 VAL A CA 1
ATOM 742 C C . VAL A 1 95 ? 1.361 8.373 -3.825 1.00 96.44 95 VAL A C 1
ATOM 744 O O . VAL A 1 95 ? 1.220 8.634 -5.023 1.00 96.44 95 VAL A O 1
ATOM 747 N N . LYS A 1 96 ? 2.520 7.931 -3.326 1.00 95.31 96 LYS A N 1
ATOM 748 C CA . LYS A 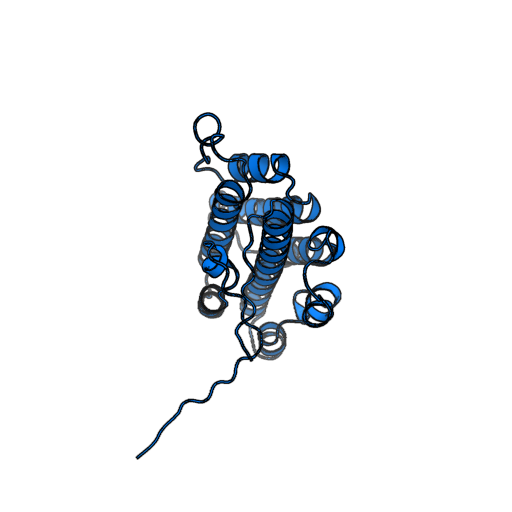1 96 ? 3.717 7.708 -4.152 1.00 95.31 96 LYS A CA 1
ATOM 749 C C . LYS A 1 96 ? 3.496 6.622 -5.201 1.00 95.31 96 LYS A C 1
ATOM 751 O O . LYS A 1 96 ? 3.759 6.859 -6.380 1.00 95.31 96 LYS A O 1
ATOM 756 N N . LEU A 1 97 ? 2.922 5.482 -4.806 1.00 94.50 97 LEU A N 1
ATOM 757 C CA . LEU A 1 97 ? 2.542 4.428 -5.751 1.00 94.50 97 LEU A CA 1
ATOM 758 C C . LEU A 1 97 ? 1.589 4.958 -6.833 1.00 94.50 97 LEU A C 1
ATOM 760 O O . LEU A 1 97 ? 1.829 4.752 -8.024 1.00 94.50 97 LEU A O 1
ATOM 764 N N . ASN A 1 98 ? 0.536 5.678 -6.433 1.00 94.44 98 ASN A N 1
ATOM 765 C CA . ASN A 1 98 ? -0.435 6.237 -7.375 1.00 94.44 98 ASN A CA 1
ATOM 766 C C . ASN A 1 98 ? 0.210 7.258 -8.327 1.00 94.44 98 ASN A C 1
ATOM 768 O O . ASN A 1 98 ? -0.113 7.301 -9.513 1.00 94.44 98 ASN A O 1
ATOM 772 N N . SER A 1 99 ? 1.172 8.041 -7.837 1.00 92.56 99 SER A N 1
ATOM 773 C CA . SER A 1 99 ? 1.924 9.002 -8.650 1.00 92.56 99 SER A CA 1
ATOM 774 C C . SER A 1 99 ? 2.724 8.304 -9.749 1.00 92.56 99 SER A C 1
ATOM 776 O O . SER A 1 99 ? 2.677 8.730 -10.901 1.00 92.56 99 SER A O 1
ATOM 778 N N . ILE A 1 100 ? 3.397 7.194 -9.432 1.00 91.62 100 ILE A N 1
ATOM 779 C CA . ILE A 1 100 ? 4.149 6.400 -10.418 1.00 91.62 100 ILE A CA 1
ATOM 780 C C . ILE A 1 100 ? 3.193 5.736 -11.413 1.00 91.62 100 ILE A C 1
ATOM 782 O O . ILE A 1 100 ? 3.419 5.813 -12.621 1.00 91.62 100 ILE A O 1
ATOM 786 N N . ARG A 1 101 ? 2.065 5.188 -10.943 1.00 90.94 101 ARG A N 1
ATOM 787 C CA . ARG A 1 101 ? 1.008 4.651 -11.817 1.00 90.94 101 ARG A CA 1
ATOM 788 C C . ARG A 1 101 ? 0.476 5.700 -12.792 1.00 90.94 101 ARG A C 1
ATOM 790 O O . ARG A 1 101 ? 0.268 5.396 -13.966 1.00 90.94 101 ARG A O 1
ATOM 797 N N . ASN A 1 102 ? 0.315 6.944 -12.349 1.00 90.06 102 ASN A N 1
ATOM 798 C CA . ASN A 1 102 ? -0.123 8.038 -13.215 1.00 90.06 102 ASN A CA 1
ATOM 799 C C . ASN A 1 102 ? 0.943 8.431 -14.250 1.00 90.06 102 ASN A C 1
ATOM 801 O O . ASN A 1 102 ? 0.581 8.767 -15.376 1.00 90.06 102 ASN A O 1
ATOM 805 N N . LYS A 1 103 ? 2.245 8.330 -13.934 1.00 89.88 103 LYS A N 1
ATOM 806 C CA . LYS A 1 103 ? 3.311 8.530 -14.938 1.00 89.88 103 LYS A CA 1
ATOM 807 C C . LYS A 1 103 ? 3.158 7.542 -16.100 1.00 89.88 103 LYS A C 1
ATOM 809 O O . LYS A 1 103 ? 3.155 7.982 -17.245 1.00 89.88 103 LYS A O 1
ATOM 814 N N . PHE A 1 104 ? 2.941 6.258 -15.807 1.00 86.25 104 PHE A N 1
ATOM 815 C CA . PHE A 1 104 ? 2.696 5.223 -16.823 1.00 86.25 104 PHE A CA 1
ATOM 816 C C . PHE A 1 104 ? 1.402 5.445 -17.619 1.00 86.25 104 PHE A C 1
ATOM 818 O O . PHE A 1 104 ? 1.362 5.173 -18.813 1.00 86.25 104 PHE A O 1
ATOM 825 N N . ALA A 1 105 ? 0.346 5.964 -16.987 1.00 82.50 105 ALA A N 1
ATOM 826 C CA . ALA A 1 105 ? -0.920 6.227 -17.674 1.00 82.50 105 ALA A CA 1
ATOM 827 C C . ALA A 1 105 ? -0.858 7.425 -18.643 1.00 82.50 105 ALA A C 1
ATOM 829 O O . ALA A 1 105 ? -1.581 7.446 -19.637 1.00 82.50 105 ALA A O 1
ATOM 830 N N . HIS A 1 106 ? -0.026 8.431 -18.356 1.00 84.06 106 HIS A N 1
ATOM 831 C CA . HIS A 1 106 ? 0.036 9.675 -19.136 1.00 84.06 106 HIS A CA 1
ATOM 832 C C . HIS A 1 106 ? 1.193 9.742 -20.138 1.00 84.06 106 HIS A C 1
ATOM 834 O O . HIS A 1 106 ? 1.176 10.593 -21.026 1.00 84.06 106 HIS A O 1
ATOM 840 N N . LYS A 1 107 ? 2.207 8.884 -20.001 1.00 86.25 107 LYS A N 1
ATOM 841 C CA . LYS A 1 107 ? 3.407 8.885 -20.842 1.00 86.25 107 LYS A CA 1
ATOM 842 C C . LYS A 1 107 ? 3.598 7.493 -21.443 1.00 86.25 107 LYS A C 1
ATOM 844 O O . LYS A 1 107 ? 4.078 6.596 -20.761 1.00 86.25 107 LYS A O 1
ATOM 849 N N . ILE A 1 108 ? 3.231 7.341 -22.717 1.00 79.06 108 ILE A N 1
ATOM 850 C CA . ILE A 1 108 ? 3.269 6.059 -23.448 1.00 79.06 108 ILE A CA 1
ATOM 851 C C . ILE A 1 108 ? 4.669 5.422 -23.412 1.00 79.06 108 ILE A C 1
ATOM 853 O O . ILE A 1 108 ? 4.780 4.223 -23.189 1.00 79.06 108 ILE A O 1
ATOM 857 N N . ASP A 1 109 ? 5.724 6.232 -23.536 1.00 84.75 109 ASP A N 1
ATOM 858 C CA . ASP A 1 109 ? 7.120 5.764 -23.569 1.00 84.75 109 ASP A CA 1
ATOM 859 C C . ASP A 1 109 ? 7.822 5.831 -22.201 1.00 84.75 109 ASP A C 1
ATOM 861 O O . ASP A 1 109 ? 9.050 5.904 -22.111 1.00 84.75 109 ASP A O 1
ATOM 865 N N . TYR A 1 110 ? 7.061 5.871 -21.105 1.00 87.19 110 TYR A N 1
ATOM 866 C CA . TYR A 1 110 ? 7.655 5.894 -19.774 1.00 87.19 110 TYR A CA 1
ATOM 867 C C . TYR A 1 110 ? 8.278 4.547 -19.411 1.00 87.19 110 TYR A C 1
ATOM 869 O O . TYR A 1 110 ? 7.630 3.508 -19.503 1.00 87.19 110 TYR A O 1
ATOM 877 N N . SER A 1 111 ? 9.510 4.582 -18.903 1.00 85.81 111 SER A N 1
ATOM 878 C CA . SER A 1 111 ? 10.132 3.449 -18.219 1.00 85.81 111 SER A CA 1
ATOM 879 C C . SER A 1 111 ? 10.413 3.823 -16.773 1.00 85.81 111 SER A C 1
ATOM 881 O O . SER A 1 111 ? 10.832 4.947 -16.478 1.00 85.81 111 SER A O 1
ATOM 883 N N . MET A 1 112 ? 10.171 2.874 -15.872 1.00 87.31 112 MET A N 1
ATOM 884 C CA . MET A 1 112 ? 10.405 3.057 -14.451 1.00 87.31 112 MET A CA 1
ATOM 885 C C . MET A 1 112 ? 11.893 3.276 -14.187 1.00 87.31 112 MET A C 1
ATOM 887 O O . MET A 1 112 ? 12.753 2.475 -14.569 1.00 87.31 112 MET A O 1
ATOM 891 N N . THR A 1 113 ? 12.188 4.364 -13.490 1.00 89.06 113 THR A N 1
ATOM 892 C CA . THR A 1 113 ? 13.539 4.694 -13.044 1.00 89.06 113 THR A CA 1
ATOM 893 C C . THR A 1 113 ? 13.826 4.035 -11.701 1.00 89.06 113 THR A C 1
ATOM 895 O O . THR A 1 113 ? 12.912 3.632 -10.977 1.00 89.06 113 THR A O 1
ATOM 898 N N . SER A 1 114 ? 15.102 3.947 -11.328 1.00 87.88 114 SER A N 1
ATOM 899 C CA . SER A 1 114 ? 15.452 3.440 -10.002 1.00 87.88 114 SER A CA 1
ATOM 900 C C . SER A 1 114 ? 14.931 4.333 -8.876 1.00 87.88 114 SER A C 1
ATOM 902 O O . SER A 1 114 ? 14.534 3.830 -7.831 1.00 87.88 114 SER A O 1
ATOM 904 N N . GLU A 1 115 ? 14.856 5.646 -9.100 1.00 90.75 115 GLU A N 1
ATOM 905 C CA . GLU A 1 115 ? 14.343 6.571 -8.087 1.00 90.75 115 GLU A CA 1
ATOM 906 C C . GLU A 1 115 ? 12.852 6.348 -7.800 1.00 90.75 115 GLU A C 1
ATOM 908 O O . GLU A 1 115 ? 12.447 6.440 -6.646 1.00 90.75 115 GLU A O 1
ATOM 913 N N . ASP A 1 116 ? 12.048 5.953 -8.796 1.00 90.38 116 ASP A N 1
ATOM 914 C CA . ASP A 1 116 ? 10.616 5.696 -8.590 1.00 90.38 116 ASP A CA 1
ATOM 915 C C . ASP A 1 116 ? 10.363 4.623 -7.521 1.00 90.38 116 ASP A C 1
ATOM 917 O O . ASP A 1 116 ? 9.594 4.837 -6.582 1.00 90.38 116 ASP A O 1
ATOM 921 N N . TYR A 1 117 ? 11.007 3.457 -7.634 1.00 88.00 117 TYR A N 1
ATOM 922 C CA . TYR A 1 117 ? 10.783 2.389 -6.657 1.00 88.00 117 TYR A CA 1
ATOM 923 C C . TYR A 1 117 ? 11.475 2.701 -5.322 1.00 88.00 117 TYR A C 1
ATOM 925 O O . TYR A 1 117 ? 10.913 2.402 -4.268 1.00 88.00 117 TYR A O 1
ATOM 933 N N . LEU A 1 118 ? 12.648 3.349 -5.342 1.00 92.81 118 LEU A N 1
ATOM 934 C CA . LEU A 1 118 ? 13.363 3.740 -4.124 1.00 92.81 118 LEU A CA 1
ATOM 935 C C . LEU A 1 118 ? 12.565 4.752 -3.296 1.00 92.81 118 LEU A C 1
ATOM 937 O O . LEU A 1 118 ? 12.559 4.666 -2.068 1.00 92.81 118 LEU A O 1
ATOM 941 N N . GLU A 1 119 ? 11.854 5.688 -3.927 1.00 93.69 119 GLU A N 1
ATOM 942 C CA . GLU A 1 119 ? 10.979 6.620 -3.214 1.00 93.69 119 GLU A CA 1
ATOM 943 C C . GLU A 1 119 ? 9.853 5.903 -2.462 1.00 93.69 119 GLU A C 1
ATOM 945 O O . GLU A 1 119 ? 9.530 6.315 -1.337 1.00 93.69 119 GLU A O 1
ATOM 950 N N . ILE A 1 120 ? 9.273 4.851 -3.059 1.00 93.75 120 ILE A N 1
ATOM 951 C CA . ILE A 1 120 ? 8.275 3.993 -2.407 1.00 93.75 120 ILE A CA 1
ATOM 952 C C . ILE A 1 120 ? 8.934 3.233 -1.255 1.00 93.75 120 ILE A C 1
ATOM 954 O O . ILE A 1 120 ? 8.443 3.312 -0.130 1.00 93.75 120 ILE A O 1
ATOM 958 N N . GLU A 1 121 ? 10.052 2.543 -1.500 1.00 94.62 121 GLU A N 1
ATOM 959 C CA . GLU A 1 121 ? 10.764 1.774 -0.470 1.00 94.62 121 GLU A CA 1
ATOM 960 C C . GLU A 1 121 ? 11.087 2.627 0.753 1.00 94.62 121 GLU A C 1
ATOM 962 O O . GLU A 1 121 ? 10.746 2.255 1.876 1.00 94.62 121 GLU A O 1
ATOM 967 N N . ARG A 1 122 ? 11.663 3.817 0.540 1.00 94.81 122 ARG A N 1
ATOM 968 C CA . ARG A 1 122 ? 11.959 4.762 1.622 1.00 94.81 122 ARG A CA 1
ATOM 969 C C . ARG A 1 122 ? 10.694 5.128 2.395 1.00 94.81 122 ARG A C 1
ATOM 971 O O . ARG A 1 122 ? 10.730 5.114 3.619 1.00 94.81 122 ARG A O 1
ATOM 978 N N . SER A 1 123 ? 9.577 5.422 1.718 1.00 95.62 123 SER A N 1
ATOM 979 C CA . SER A 1 123 ? 8.322 5.733 2.426 1.00 95.62 123 SER A CA 1
ATOM 980 C C . SER A 1 123 ? 7.750 4.556 3.207 1.00 95.62 123 SER A C 1
ATOM 982 O O . SER A 1 123 ? 7.219 4.761 4.291 1.00 95.62 123 SER A O 1
ATOM 984 N N . VAL A 1 124 ? 7.889 3.332 2.699 1.00 94.50 124 VAL A N 1
ATOM 985 C CA . VAL A 1 124 ? 7.392 2.138 3.387 1.00 94.50 124 VAL A CA 1
ATOM 986 C C . VAL A 1 124 ? 8.252 1.825 4.611 1.00 94.50 124 VAL A C 1
ATOM 988 O O . VAL A 1 124 ? 7.722 1.465 5.666 1.00 94.50 124 VAL A O 1
ATOM 991 N N . ASN A 1 125 ? 9.570 1.991 4.500 1.00 92.69 125 ASN A N 1
ATOM 992 C CA . ASN A 1 125 ? 10.517 1.676 5.567 1.00 92.69 125 ASN A CA 1
ATOM 993 C C . ASN A 1 125 ? 10.387 2.619 6.769 1.00 92.69 125 ASN A C 1
ATOM 995 O O . ASN A 1 125 ? 10.555 2.165 7.895 1.00 92.69 125 ASN A O 1
ATOM 999 N N . ILE A 1 126 ? 10.021 3.888 6.558 1.00 92.88 126 ILE A N 1
ATOM 1000 C CA . ILE A 1 126 ? 9.832 4.844 7.665 1.00 92.88 126 ILE A CA 1
ATOM 1001 C C . ILE A 1 126 ? 8.532 4.641 8.456 1.00 92.88 126 ILE A C 1
ATOM 1003 O O . ILE A 1 126 ? 8.381 5.270 9.496 1.00 92.88 126 ILE A O 1
ATOM 1007 N N . ILE A 1 127 ? 7.585 3.818 7.979 1.00 93.50 127 ILE A N 1
ATOM 1008 C CA . ILE A 1 127 ? 6.331 3.563 8.709 1.00 93.50 127 ILE A CA 1
ATOM 1009 C C . ILE A 1 127 ? 6.665 2.845 10.017 1.00 93.50 127 ILE A C 1
ATOM 1011 O O . ILE A 1 127 ? 7.123 1.691 9.986 1.00 93.50 127 ILE A O 1
ATOM 1015 N N . ASP A 1 128 ? 6.388 3.515 11.133 1.00 90.31 128 ASP A N 1
ATOM 1016 C CA . ASP A 1 128 ? 6.723 3.047 12.471 1.00 90.31 128 ASP A CA 1
ATOM 1017 C C . ASP A 1 128 ? 5.824 1.878 12.902 1.00 90.31 128 ASP A C 1
ATOM 1019 O O . ASP A 1 128 ? 4.641 1.785 12.557 1.00 90.31 128 ASP A O 1
ATOM 1023 N N . ILE A 1 129 ? 6.393 0.958 13.679 1.00 88.38 129 ILE A N 1
ATOM 1024 C CA . ILE A 1 129 ? 5.668 -0.204 14.197 1.00 88.38 129 ILE A CA 1
ATOM 1025 C C . ILE A 1 129 ? 4.526 0.195 15.146 1.00 88.38 129 ILE A C 1
ATOM 1027 O O . ILE A 1 129 ? 3.492 -0.470 15.198 1.00 88.38 129 ILE A O 1
ATOM 1031 N N . ASN A 1 130 ? 4.678 1.308 15.859 1.00 88.56 130 ASN A N 1
ATOM 1032 C CA . ASN A 1 130 ? 3.685 1.845 16.779 1.00 88.56 130 ASN A CA 1
ATOM 1033 C C . ASN A 1 130 ? 2.500 2.476 16.034 1.00 88.56 130 ASN A C 1
ATOM 1035 O O . ASN A 1 130 ? 1.386 2.463 16.551 1.00 88.56 130 ASN A O 1
ATOM 1039 N N . GLU A 1 131 ? 2.703 2.973 14.807 1.00 90.31 131 GLU A N 1
ATOM 1040 C CA . GLU A 1 131 ? 1.605 3.470 13.966 1.00 90.31 131 GLU A CA 1
ATOM 1041 C C . GLU A 1 131 ? 0.696 2.332 13.488 1.00 90.31 131 GLU A C 1
ATOM 1043 O O . GLU A 1 131 ? -0.509 2.524 13.342 1.00 90.31 131 GLU A O 1
ATOM 1048 N N . VAL A 1 132 ? 1.251 1.135 13.266 1.00 87.50 132 VAL A N 1
ATOM 1049 C CA . VAL A 1 132 ? 0.489 -0.034 12.791 1.00 87.50 132 VAL A CA 1
ATOM 1050 C C . VAL A 1 132 ? -0.025 -0.934 13.915 1.00 87.50 132 VAL A C 1
ATOM 1052 O O . VAL A 1 132 ? -0.935 -1.729 13.688 1.00 87.50 132 VAL A O 1
ATOM 1055 N N . ASN A 1 133 ? 0.553 -0.835 15.116 1.00 85.81 133 ASN A N 1
ATOM 1056 C CA . ASN A 1 133 ? 0.191 -1.636 16.286 1.00 85.81 133 ASN A CA 1
ATOM 1057 C C . ASN A 1 133 ? -0.050 -0.789 17.546 1.00 85.81 133 ASN A C 1
ATOM 1059 O O . ASN A 1 133 ? 0.511 -1.095 18.600 1.00 85.81 133 ASN A O 1
ATOM 1063 N N . PRO A 1 134 ? -0.891 0.257 17.482 1.00 82.19 134 PRO A N 1
ATOM 1064 C CA . PRO A 1 134 ? -1.021 1.224 18.573 1.00 82.19 134 PRO A CA 1
ATOM 1065 C C . PRO A 1 134 ? -1.533 0.611 19.884 1.00 82.19 134 PRO A C 1
ATOM 1067 O O . PRO A 1 134 ? -1.291 1.153 20.958 1.00 82.19 134 PRO A O 1
ATOM 1070 N N . LEU A 1 135 ? -2.241 -0.522 19.817 1.00 79.06 135 LEU A N 1
ATOM 1071 C CA . LEU A 1 135 ? -2.801 -1.203 20.987 1.00 79.06 135 LEU A CA 1
ATOM 1072 C C . LEU A 1 135 ? -1.931 -2.356 21.500 1.00 79.06 135 LEU A C 1
ATOM 1074 O O . LEU A 1 135 ? -2.377 -3.100 22.373 1.00 79.06 135 LEU A O 1
ATOM 1078 N N . ASN A 1 136 ? -0.738 -2.560 20.929 1.00 79.00 136 ASN A N 1
ATOM 1079 C CA . ASN A 1 136 ? 0.075 -3.756 21.166 1.00 79.00 136 ASN A CA 1
ATOM 1080 C C . ASN A 1 136 ? -0.749 -5.048 21.024 1.00 79.00 136 ASN A C 1
ATOM 1082 O O . ASN A 1 136 ? -0.603 -6.005 21.784 1.00 79.00 136 ASN A O 1
ATOM 1086 N N . ALA A 1 137 ? -1.682 -5.052 20.066 1.00 73.88 137 ALA A N 1
ATOM 1087 C CA . ALA A 1 137 ? -2.667 -6.110 19.924 1.00 73.88 137 ALA A CA 1
ATOM 1088 C C . ALA A 1 137 ? -2.059 -7.439 19.476 1.00 73.88 137 ALA A C 1
ATOM 1090 O O . ALA A 1 137 ? -2.646 -8.487 19.755 1.00 73.88 137 ALA A O 1
ATOM 1091 N N . PHE A 1 138 ? -0.925 -7.360 18.782 1.00 75.31 138 PHE A N 1
ATOM 1092 C CA . PHE A 1 138 ? -0.164 -8.473 18.237 1.00 75.31 138 PHE A CA 1
ATOM 1093 C C . PHE A 1 138 ? 1.259 -8.444 18.794 1.00 75.31 138 PHE A C 1
ATOM 1095 O O . PHE A 1 138 ? 1.842 -7.365 18.941 1.00 75.31 138 PHE A O 1
ATOM 1102 N N . ASN A 1 139 ? 1.824 -9.626 19.066 1.00 77.06 139 ASN A N 1
ATOM 1103 C CA . ASN A 1 139 ? 3.258 -9.751 19.302 1.00 77.06 139 ASN A CA 1
ATOM 1104 C C . ASN A 1 139 ? 3.985 -9.526 17.968 1.00 77.06 139 ASN A C 1
ATOM 1106 O O . ASN A 1 139 ? 3.893 -10.351 17.059 1.00 77.06 139 ASN A O 1
ATOM 1110 N N . MET A 1 140 ? 4.701 -8.407 17.870 1.00 73.94 140 MET A N 1
ATOM 1111 C CA . MET A 1 140 ? 5.399 -8.009 16.650 1.00 73.94 140 MET A CA 1
ATOM 1112 C C . MET A 1 140 ? 6.859 -8.472 16.589 1.00 73.94 140 MET A C 1
ATOM 1114 O O . MET A 1 140 ? 7.563 -8.098 15.655 1.00 73.94 140 MET A O 1
ATOM 1118 N N . GLU A 1 141 ? 7.323 -9.300 17.528 1.00 77.19 141 GLU A N 1
ATOM 1119 C CA . GLU A 1 141 ? 8.689 -9.847 17.538 1.00 77.19 141 GLU A CA 1
ATOM 1120 C C . GLU A 1 141 ? 9.022 -10.558 16.216 1.00 77.19 141 GLU A C 1
ATOM 1122 O O . GLU A 1 141 ? 10.050 -10.294 15.595 1.00 77.19 141 GLU A O 1
ATOM 1127 N N . SER A 1 142 ? 8.080 -11.357 15.701 1.00 68.50 142 SER A N 1
ATOM 1128 C CA . SER A 1 142 ? 8.210 -12.041 14.405 1.00 68.50 142 SER A CA 1
ATOM 1129 C C . SER A 1 142 ? 8.245 -11.097 13.193 1.00 68.50 142 SER A C 1
ATOM 1131 O O . SER A 1 142 ? 8.717 -11.482 12.124 1.00 68.50 142 SER A O 1
ATOM 1133 N N . LEU A 1 143 ? 7.784 -9.852 13.343 1.00 75.06 143 LEU A N 1
ATOM 1134 C CA . LEU A 1 143 ? 7.748 -8.845 12.279 1.00 75.06 143 LEU A CA 1
ATOM 1135 C C . LEU A 1 143 ? 8.840 -7.789 12.423 1.00 75.06 143 LEU A C 1
ATOM 1137 O O . LEU A 1 143 ? 9.065 -7.019 11.492 1.00 75.06 143 LEU A O 1
ATOM 1141 N N . GLN A 1 144 ? 9.549 -7.747 13.549 1.00 78.50 144 GLN A N 1
ATOM 1142 C CA . GLN A 1 144 ? 10.540 -6.713 13.835 1.00 78.50 144 GLN A CA 1
ATOM 1143 C C . GLN A 1 144 ? 11.632 -6.645 12.758 1.00 78.50 144 GLN A C 1
ATOM 1145 O O . GLN A 1 144 ? 12.108 -5.562 12.407 1.00 78.50 144 GLN A O 1
ATOM 1150 N N . TYR A 1 145 ? 11.971 -7.787 12.154 1.00 82.94 145 TYR A N 1
ATOM 1151 C CA . TYR A 1 145 ? 12.885 -7.833 11.017 1.00 82.94 145 TYR A CA 1
ATOM 1152 C C . TYR A 1 145 ? 12.300 -7.193 9.745 1.00 82.94 145 TYR A C 1
ATOM 1154 O O . TYR A 1 145 ? 13.010 -6.469 9.056 1.00 82.94 145 TYR A O 1
ATOM 1162 N N . MET A 1 146 ? 11.003 -7.362 9.459 1.00 86.00 146 MET A N 1
ATOM 1163 C CA . MET A 1 146 ? 10.333 -6.695 8.330 1.00 86.00 146 MET A CA 1
ATOM 1164 C C . MET A 1 146 ? 10.312 -5.170 8.503 1.00 86.00 146 MET A C 1
ATOM 1166 O O . MET A 1 146 ? 10.494 -4.438 7.533 1.00 86.00 146 MET A O 1
ATOM 1170 N N . PHE A 1 147 ? 10.111 -4.678 9.729 1.00 85.50 147 PHE A N 1
ATOM 1171 C CA . PHE A 1 147 ? 10.106 -3.236 10.003 1.00 85.50 147 PHE A CA 1
ATOM 1172 C C . PHE A 1 147 ? 11.508 -2.624 9.982 1.00 85.50 147 PHE A C 1
ATOM 1174 O O . PHE A 1 147 ? 11.654 -1.498 9.523 1.00 85.50 147 PHE A O 1
ATOM 1181 N N . SER A 1 148 ? 12.528 -3.352 10.441 1.00 85.31 148 SER A N 1
ATOM 1182 C CA . SER A 1 148 ? 13.907 -2.842 10.482 1.00 85.31 148 SER A CA 1
ATOM 1183 C C . SER A 1 148 ? 14.647 -2.978 9.148 1.00 85.31 148 SER A C 1
ATOM 1185 O O . SER A 1 148 ? 15.299 -2.029 8.724 1.0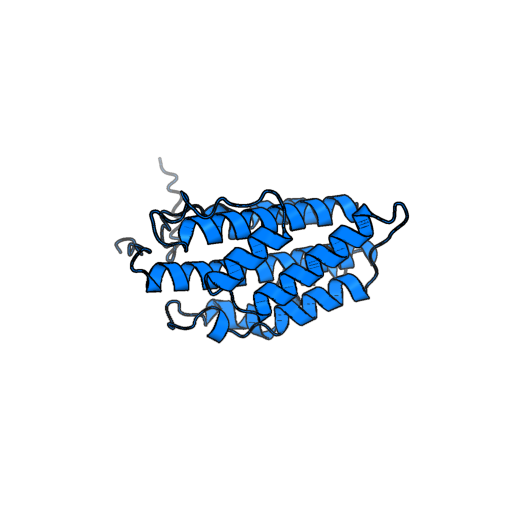0 85.31 148 SER A O 1
ATOM 1187 N N . ALA A 1 149 ? 14.538 -4.123 8.468 1.00 86.38 149 ALA A N 1
ATOM 1188 C CA . ALA A 1 149 ? 15.231 -4.383 7.204 1.00 86.38 149 ALA A CA 1
ATOM 1189 C C . ALA A 1 149 ? 14.393 -4.046 5.957 1.00 86.38 149 ALA A C 1
ATOM 1191 O O . ALA A 1 149 ? 14.924 -4.037 4.848 1.00 86.38 149 ALA A O 1
ATOM 1192 N N . G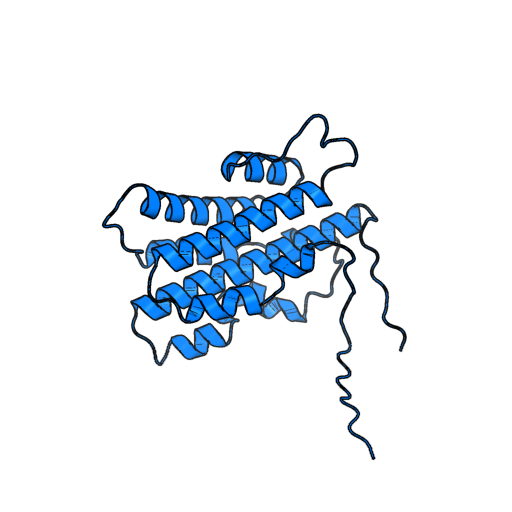LY A 1 150 ? 13.092 -3.771 6.102 1.00 89.06 150 GLY A N 1
ATOM 1193 C CA . GLY A 1 150 ? 12.242 -3.392 4.975 1.00 89.06 150 GLY A CA 1
ATOM 1194 C C . GLY A 1 150 ? 12.242 -4.453 3.876 1.00 89.06 150 GLY A C 1
ATOM 1195 O O . GLY A 1 150 ? 12.137 -5.649 4.152 1.00 89.06 150 GLY A O 1
ATOM 1196 N N . VAL A 1 151 ? 12.370 -4.024 2.618 1.00 90.25 151 VAL A N 1
ATOM 1197 C CA . VAL A 1 151 ? 12.391 -4.912 1.437 1.00 90.25 151 VAL A CA 1
ATOM 1198 C C . VAL A 1 151 ? 13.490 -5.974 1.519 1.00 90.25 151 VAL A C 1
ATOM 1200 O O . VAL A 1 151 ? 13.267 -7.112 1.105 1.00 90.25 151 VAL A O 1
ATOM 1203 N N . ASP A 1 152 ? 14.622 -5.664 2.150 1.00 89.81 152 ASP A N 1
ATOM 1204 C CA . ASP A 1 152 ? 15.745 -6.597 2.286 1.00 89.81 152 ASP A CA 1
ATOM 1205 C C . ASP A 1 152 ? 15.446 -7.735 3.283 1.00 89.81 152 ASP A C 1
ATOM 1207 O O . ASP A 1 152 ? 16.182 -8.722 3.355 1.00 89.81 152 ASP A O 1
ATOM 1211 N N . SER A 1 153 ? 14.333 -7.656 4.025 1.00 88.19 153 SER A N 1
ATOM 1212 C CA . SER A 1 153 ? 13.835 -8.774 4.835 1.00 88.19 153 SER A CA 1
ATOM 1213 C C . SER A 1 153 ? 13.298 -9.942 3.995 1.00 88.19 153 SER A C 1
ATOM 1215 O O . SER A 1 153 ? 13.200 -11.066 4.492 1.00 88.19 153 SER A O 1
ATOM 1217 N N . LEU A 1 154 ? 12.968 -9.707 2.721 1.00 88.75 154 LEU A N 1
ATOM 1218 C CA . LEU A 1 154 ? 12.273 -10.668 1.869 1.00 88.75 154 LEU A CA 1
ATOM 1219 C C . LEU A 1 154 ? 13.255 -11.603 1.151 1.00 88.75 154 LEU A C 1
ATOM 1221 O O . LEU A 1 154 ? 14.131 -11.175 0.401 1.00 88.75 154 LEU A O 1
ATOM 1225 N N . MET A 1 155 ? 13.064 -12.915 1.309 1.00 84.44 155 MET A N 1
ATOM 1226 C CA . MET A 1 155 ? 13.955 -13.926 0.719 1.00 84.44 155 MET A CA 1
ATOM 1227 C C . MET A 1 155 ? 14.035 -13.861 -0.812 1.00 84.44 155 MET A C 1
ATOM 1229 O O . MET A 1 155 ? 15.109 -14.046 -1.378 1.00 84.44 155 MET A O 1
ATOM 1233 N N . PHE A 1 156 ? 12.929 -13.564 -1.503 1.00 84.81 156 PHE A N 1
ATOM 1234 C CA . PHE A 1 156 ? 12.942 -13.474 -2.967 1.00 84.81 156 PHE A CA 1
ATOM 1235 C C . PHE A 1 156 ? 13.727 -12.258 -3.486 1.00 84.81 156 PHE A C 1
ATOM 1237 O O . PHE A 1 156 ? 14.231 -12.305 -4.605 1.00 84.81 156 PHE A O 1
ATOM 1244 N N . ILE A 1 157 ? 13.879 -11.202 -2.677 1.00 87.94 157 ILE A N 1
ATOM 1245 C CA . ILE A 1 157 ? 14.731 -10.051 -3.009 1.00 87.94 157 ILE A CA 1
ATOM 1246 C C . ILE A 1 157 ? 16.193 -10.473 -2.967 1.00 87.94 157 ILE A C 1
ATOM 1248 O O . ILE A 1 157 ? 16.904 -10.304 -3.957 1.00 87.94 157 ILE A O 1
ATOM 1252 N N . LYS A 1 158 ? 16.607 -11.129 -1.875 1.00 83.19 158 LYS A N 1
ATOM 1253 C CA . LYS A 1 158 ? 17.970 -11.663 -1.726 1.00 83.19 158 LYS A CA 1
ATOM 1254 C C . LYS A 1 158 ? 18.342 -12.595 -2.883 1.00 83.19 158 LYS A C 1
ATOM 1256 O O . LYS A 1 158 ? 19.448 -12.522 -3.402 1.00 83.19 158 LYS A O 1
ATOM 1261 N N . ASN A 1 159 ? 17.404 -13.426 -3.338 1.00 80.31 159 ASN A N 1
ATOM 1262 C CA . ASN A 1 159 ? 17.628 -14.334 -4.468 1.00 80.31 159 ASN A CA 1
ATOM 1263 C C . ASN A 1 159 ? 17.768 -13.600 -5.818 1.00 80.31 159 ASN A C 1
ATOM 1265 O O . ASN A 1 159 ? 18.549 -14.020 -6.677 1.00 80.31 159 ASN A O 1
ATOM 1269 N N . ALA A 1 160 ? 17.026 -12.506 -6.016 1.00 79.62 160 ALA A N 1
ATOM 1270 C CA . ALA A 1 160 ? 17.053 -11.726 -7.252 1.00 79.62 160 ALA A CA 1
ATOM 1271 C C . ALA A 1 160 ? 18.340 -10.895 -7.409 1.00 79.62 160 ALA A C 1
ATOM 1273 O O . ALA A 1 160 ? 18.811 -10.699 -8.533 1.00 79.62 160 ALA A O 1
ATOM 1274 N N . GLU A 1 161 ? 18.932 -10.422 -6.307 1.00 73.38 161 GLU A N 1
ATOM 1275 C CA . GLU A 1 161 ? 20.082 -9.503 -6.326 1.00 73.38 161 GLU A CA 1
ATOM 1276 C C . GLU A 1 161 ? 21.314 -10.050 -7.056 1.00 73.38 161 GLU A C 1
ATOM 1278 O O . GLU A 1 161 ? 22.005 -9.283 -7.736 1.00 73.38 161 GLU A O 1
ATOM 1283 N N . PHE A 1 162 ? 21.535 -11.365 -6.984 1.00 65.50 162 PHE A N 1
ATOM 1284 C CA . PHE A 1 162 ? 22.725 -12.033 -7.518 1.00 65.50 162 PHE A CA 1
ATOM 1285 C C . PHE A 1 162 ? 22.556 -12.630 -8.920 1.00 65.50 162 PHE A C 1
ATOM 1287 O O . PHE A 1 162 ? 23.551 -13.001 -9.538 1.00 65.50 162 PHE A O 1
ATOM 1294 N N . SER A 1 163 ? 21.327 -12.756 -9.425 1.00 72.75 163 SER A N 1
ATOM 1295 C CA . SER A 1 163 ? 21.041 -13.625 -10.579 1.00 72.75 163 SER A CA 1
ATOM 1296 C C . SER A 1 163 ? 20.269 -12.960 -11.718 1.00 72.75 163 SER A C 1
ATOM 1298 O O . SER A 1 163 ? 20.171 -13.540 -12.799 1.00 72.75 163 SER A O 1
ATOM 1300 N N . MET A 1 164 ? 19.729 -11.754 -11.509 1.00 85.31 164 MET A N 1
ATOM 1301 C CA . MET A 1 164 ? 18.763 -11.157 -12.434 1.00 85.31 164 MET A CA 1
ATOM 1302 C C . MET A 1 164 ? 19.234 -9.831 -13.057 1.00 85.31 164 MET A C 1
ATOM 1304 O O . MET A 1 164 ? 19.942 -9.055 -12.407 1.00 85.31 164 MET A O 1
ATOM 1308 N N . PRO A 1 165 ? 18.800 -9.514 -14.297 1.00 88.31 165 PRO A N 1
ATOM 1309 C CA . PRO A 1 165 ? 19.034 -8.209 -14.916 1.00 88.31 165 PRO A CA 1
ATOM 1310 C C . PRO A 1 165 ? 18.495 -7.055 -14.064 1.00 88.31 165 PRO A C 1
ATOM 1312 O O . PRO A 1 165 ? 17.498 -7.208 -13.359 1.00 88.31 165 PRO A O 1
ATOM 1315 N N . GLU A 1 166 ? 19.095 -5.865 -14.182 1.00 86.06 166 GLU A N 1
ATOM 1316 C CA . GLU A 1 166 ? 18.716 -4.685 -13.388 1.00 86.06 166 GLU A CA 1
ATOM 1317 C C . GLU A 1 166 ? 17.210 -4.406 -13.421 1.00 86.06 166 GLU A C 1
ATOM 1319 O O . GLU A 1 166 ? 16.590 -4.311 -12.366 1.00 86.06 166 GLU A O 1
ATOM 1324 N N . LYS A 1 167 ? 16.601 -4.374 -14.612 1.00 86.12 167 LYS A N 1
ATOM 1325 C CA . LYS A 1 167 ? 15.158 -4.152 -14.780 1.00 86.12 167 LYS A CA 1
ATOM 1326 C C . LYS A 1 167 ? 14.312 -5.127 -13.949 1.00 86.12 167 LYS A C 1
ATOM 1328 O O . LYS A 1 167 ? 13.367 -4.717 -13.281 1.00 86.12 167 LYS A O 1
ATOM 1333 N N . VAL A 1 168 ? 14.674 -6.409 -13.964 1.00 87.88 168 VAL A N 1
ATOM 1334 C CA . VAL A 1 168 ? 13.961 -7.462 -13.229 1.00 87.88 168 VAL A CA 1
ATOM 1335 C C . VAL A 1 168 ? 14.143 -7.277 -11.723 1.00 87.88 168 VAL A C 1
ATOM 1337 O O . VAL A 1 168 ? 13.166 -7.374 -10.980 1.00 87.88 168 VAL A O 1
ATOM 1340 N N . ARG A 1 169 ? 15.355 -6.919 -11.272 1.00 88.94 169 ARG A N 1
ATOM 1341 C CA . ARG A 1 169 ? 15.621 -6.589 -9.862 1.00 88.94 169 ARG A CA 1
ATOM 1342 C C . ARG A 1 169 ? 14.775 -5.408 -9.387 1.00 88.94 169 ARG A C 1
ATOM 1344 O O . ARG A 1 169 ? 14.181 -5.498 -8.317 1.00 88.94 169 ARG A O 1
ATOM 1351 N N . ARG A 1 170 ? 14.648 -4.343 -10.192 1.00 89.19 170 ARG A N 1
ATOM 1352 C CA . ARG A 1 170 ? 13.789 -3.185 -9.868 1.00 89.19 170 ARG A CA 1
ATOM 1353 C C . ARG A 1 170 ? 12.326 -3.592 -9.687 1.00 89.19 170 ARG A C 1
ATOM 1355 O O . ARG A 1 170 ? 11.683 -3.141 -8.745 1.00 89.19 170 ARG A O 1
ATOM 1362 N N . LEU A 1 171 ? 11.810 -4.478 -10.542 1.00 91.38 171 LEU A N 1
ATOM 1363 C CA . LEU A 1 171 ? 10.442 -4.988 -10.411 1.00 91.38 171 LEU A CA 1
ATOM 1364 C C . LEU A 1 171 ? 10.252 -5.850 -9.165 1.00 91.38 171 LEU A C 1
ATOM 1366 O O . LEU A 1 171 ? 9.271 -5.663 -8.450 1.00 91.38 171 LEU A O 1
ATOM 1370 N N . HIS A 1 172 ? 11.200 -6.739 -8.863 1.00 92.50 172 HIS A N 1
ATOM 1371 C CA . HIS A 1 172 ? 11.158 -7.542 -7.638 1.00 92.50 172 HIS A CA 1
ATOM 1372 C C . HIS A 1 172 ? 11.127 -6.644 -6.402 1.00 92.50 172 HIS A C 1
ATOM 1374 O O . HIS A 1 172 ? 10.295 -6.836 -5.518 1.00 92.50 172 HIS A O 1
ATOM 1380 N N . ARG A 1 173 ? 11.985 -5.623 -6.380 1.00 92.94 173 ARG A N 1
ATOM 1381 C CA . ARG A 1 173 ? 12.054 -4.616 -5.320 1.00 92.94 173 ARG A CA 1
ATOM 1382 C C . ARG A 1 173 ? 10.750 -3.830 -5.162 1.00 92.94 173 ARG A C 1
ATOM 1384 O O . ARG A 1 173 ? 10.225 -3.756 -4.053 1.00 92.94 173 ARG A O 1
ATOM 1391 N N . LEU A 1 174 ? 10.142 -3.376 -6.261 1.00 93.56 174 LEU A N 1
ATOM 1392 C CA . LEU A 1 174 ? 8.813 -2.752 -6.239 1.00 93.56 174 LEU A CA 1
ATOM 1393 C C . LEU A 1 174 ? 7.738 -3.693 -5.663 1.00 93.56 174 LEU A C 1
ATOM 1395 O O . LEU A 1 174 ? 6.967 -3.286 -4.794 1.00 93.56 174 LEU A O 1
ATOM 1399 N N . VAL A 1 175 ? 7.691 -4.950 -6.118 1.00 94.25 175 VAL A N 1
ATOM 1400 C CA . VAL A 1 175 ? 6.749 -5.960 -5.603 1.00 94.25 175 VAL A CA 1
ATOM 1401 C C . VAL A 1 175 ? 6.961 -6.173 -4.103 1.00 94.25 175 VAL A C 1
ATOM 1403 O O . VAL A 1 175 ? 5.990 -6.193 -3.349 1.00 94.25 175 VAL A O 1
ATOM 1406 N N . GLY A 1 176 ? 8.214 -6.258 -3.652 1.00 93.56 176 GLY A N 1
ATOM 1407 C CA . GLY A 1 176 ? 8.566 -6.371 -2.237 1.00 93.56 176 GLY A CA 1
ATOM 1408 C C . GLY A 1 176 ? 8.133 -5.170 -1.402 1.00 93.56 176 GLY A C 1
ATOM 1409 O O . GLY A 1 176 ? 7.552 -5.348 -0.331 1.00 93.56 176 GLY A O 1
ATOM 1410 N N . ALA A 1 177 ? 8.328 -3.953 -1.909 1.00 94.75 177 ALA A N 1
ATOM 1411 C CA . ALA A 1 177 ? 7.894 -2.732 -1.235 1.00 94.75 177 ALA A CA 1
ATOM 1412 C C . ALA A 1 177 ? 6.374 -2.719 -1.013 1.00 94.75 177 ALA A C 1
ATOM 1414 O O . ALA A 1 177 ? 5.904 -2.440 0.092 1.00 94.75 177 ALA A O 1
ATOM 1415 N N . ILE A 1 178 ? 5.598 -3.079 -2.041 1.00 94.19 178 ILE A N 1
ATOM 1416 C CA . ILE A 1 178 ? 4.133 -3.112 -1.946 1.00 94.19 178 ILE A CA 1
ATOM 1417 C C . ILE A 1 178 ? 3.637 -4.299 -1.119 1.00 94.19 178 ILE A C 1
ATOM 1419 O O . ILE A 1 178 ? 2.643 -4.161 -0.405 1.00 94.19 178 ILE A O 1
ATOM 1423 N N . TYR A 1 179 ? 4.340 -5.432 -1.136 1.00 92.44 179 TYR A N 1
ATOM 1424 C CA . TYR A 1 179 ? 4.052 -6.556 -0.247 1.00 92.44 179 TYR A CA 1
ATOM 1425 C C . TYR A 1 179 ? 4.182 -6.150 1.227 1.00 92.44 179 TYR A C 1
ATOM 1427 O O . TYR A 1 179 ? 3.269 -6.383 2.022 1.00 92.44 179 TYR A O 1
ATOM 1435 N N . ILE A 1 180 ? 5.273 -5.471 1.594 1.00 92.31 180 ILE A N 1
ATOM 1436 C CA . ILE A 1 180 ? 5.474 -4.978 2.964 1.00 92.31 180 ILE A CA 1
ATOM 1437 C C . ILE A 1 180 ? 4.430 -3.926 3.318 1.00 92.31 180 ILE A C 1
ATOM 1439 O O . ILE A 1 180 ? 3.826 -4.005 4.386 1.00 92.31 180 ILE A O 1
ATOM 1443 N N . LEU A 1 181 ? 4.167 -2.972 2.422 1.00 93.81 181 LEU A N 1
ATOM 1444 C CA . LEU A 1 181 ? 3.134 -1.960 2.640 1.00 93.81 181 LEU A CA 1
ATOM 1445 C C . LEU A 1 181 ? 1.760 -2.594 2.883 1.00 93.81 181 LEU A C 1
ATOM 1447 O O . LEU A 1 181 ? 1.061 -2.188 3.807 1.00 93.81 181 LEU A O 1
ATOM 1451 N N . SER A 1 182 ? 1.400 -3.618 2.108 1.00 91.00 182 SER A N 1
ATOM 1452 C CA . SER A 1 182 ? 0.132 -4.345 2.254 1.00 91.00 182 SER A CA 1
ATOM 1453 C C . SER A 1 182 ? 0.045 -5.065 3.599 1.00 91.00 182 SER A C 1
ATOM 1455 O O . SER A 1 182 ? -0.988 -4.997 4.262 1.00 91.00 182 SER A O 1
ATOM 1457 N N . ASN A 1 183 ? 1.146 -5.666 4.061 1.00 88.06 183 ASN A N 1
ATOM 1458 C CA . ASN A 1 183 ? 1.226 -6.249 5.401 1.00 88.06 183 ASN A CA 1
ATOM 1459 C C . ASN A 1 183 ? 1.039 -5.179 6.488 1.00 88.06 183 ASN A C 1
ATOM 1461 O O . ASN A 1 183 ? 0.193 -5.342 7.365 1.00 88.06 183 ASN A O 1
ATOM 1465 N N . LYS A 1 184 ? 1.754 -4.048 6.406 1.00 90.94 184 LYS A N 1
ATOM 1466 C CA . LYS A 1 184 ? 1.604 -2.921 7.349 1.00 90.94 184 LYS A CA 1
ATOM 1467 C C . LYS A 1 184 ? 0.157 -2.406 7.398 1.00 90.94 184 LYS A C 1
ATOM 1469 O O . LYS A 1 184 ? -0.392 -2.207 8.481 1.00 90.94 184 LYS A O 1
ATOM 1474 N N . CYS A 1 185 ? -0.482 -2.270 6.236 1.00 91.56 185 CYS A N 1
ATOM 1475 C CA . CYS A 1 185 ? -1.893 -1.909 6.104 1.00 91.56 185 CYS A CA 1
ATOM 1476 C C . CYS A 1 185 ? -2.824 -2.930 6.780 1.00 91.56 185 CYS A C 1
ATOM 1478 O O . CYS A 1 185 ? -3.734 -2.549 7.522 1.00 91.56 185 CYS A O 1
ATOM 1480 N N . ALA A 1 186 ? -2.588 -4.225 6.565 1.00 87.69 186 ALA A N 1
ATOM 1481 C CA . ALA A 1 186 ? -3.373 -5.292 7.174 1.00 87.69 186 ALA A CA 1
ATOM 1482 C C . ALA A 1 186 ? -3.240 -5.296 8.707 1.00 87.69 186 ALA A C 1
ATOM 1484 O O . ALA A 1 186 ? -4.257 -5.337 9.400 1.00 87.69 186 ALA A O 1
ATOM 1485 N N . PHE A 1 187 ? -2.023 -5.167 9.247 1.00 87.19 187 PHE A N 1
ATOM 1486 C CA . PHE A 1 187 ? -1.798 -5.098 10.697 1.00 87.19 187 PHE A CA 1
ATOM 1487 C C . PHE A 1 187 ? -2.484 -3.898 11.347 1.00 87.19 187 PHE A C 1
ATOM 1489 O O . PHE A 1 187 ? -3.115 -4.054 12.397 1.00 87.19 187 PHE A O 1
ATOM 1496 N N . PHE A 1 188 ? -2.424 -2.727 10.707 1.00 90.81 188 PHE A N 1
ATOM 1497 C CA . PHE A 1 188 ? -3.157 -1.555 11.178 1.00 90.81 188 PHE A CA 1
ATOM 1498 C C . PHE A 1 188 ? -4.671 -1.801 11.177 1.00 90.81 188 PHE A C 1
ATOM 1500 O O . PHE A 1 188 ? -5.343 -1.569 12.180 1.00 90.81 188 PHE A O 1
ATOM 1507 N N . THR A 1 189 ? -5.207 -2.347 10.083 1.00 89.50 189 THR A N 1
ATOM 1508 C CA . THR A 1 189 ? -6.644 -2.647 9.960 1.00 89.50 189 THR A CA 1
ATOM 1509 C C . THR A 1 189 ? -7.107 -3.616 11.041 1.00 89.50 189 THR A C 1
ATOM 1511 O O . THR A 1 189 ? -8.148 -3.416 11.657 1.00 89.50 189 THR A O 1
ATOM 1514 N N . LEU A 1 190 ? -6.322 -4.658 11.312 1.00 86.75 190 LEU A N 1
ATOM 1515 C CA . LEU A 1 190 ? -6.621 -5.624 12.362 1.00 86.75 190 LEU A CA 1
ATOM 1516 C C . LEU A 1 190 ? -6.618 -4.991 13.757 1.00 86.75 190 LEU A C 1
ATOM 1518 O O . LEU A 1 190 ? -7.500 -5.288 14.564 1.00 86.75 190 LEU A O 1
ATOM 1522 N N . ASN A 1 191 ? -5.662 -4.103 14.038 1.00 86.88 191 ASN A N 1
ATOM 1523 C CA . ASN A 1 191 ? -5.647 -3.326 15.278 1.00 86.88 191 ASN A CA 1
ATOM 1524 C C . ASN A 1 191 ? -6.901 -2.463 15.413 1.00 86.88 191 ASN A C 1
ATOM 1526 O O . ASN A 1 191 ? -7.514 -2.435 16.478 1.00 86.88 191 ASN A O 1
ATOM 1530 N N . GLU A 1 192 ? -7.304 -1.804 14.332 1.00 88.75 192 GLU A N 1
ATOM 1531 C CA . GLU A 1 192 ? -8.482 -0.947 14.321 1.00 88.75 192 GLU A CA 1
ATOM 1532 C C . GLU A 1 192 ? -9.774 -1.747 14.529 1.00 88.75 192 GLU A C 1
ATOM 1534 O O . GLU A 1 192 ? -10.623 -1.368 15.332 1.00 88.75 192 GLU A O 1
ATOM 1539 N N . LEU A 1 193 ? -9.901 -2.917 13.902 1.00 86.88 193 LEU A N 1
ATOM 1540 C CA . LEU A 1 193 ? -11.044 -3.802 14.135 1.00 86.88 193 LEU A CA 1
ATOM 1541 C C . LEU A 1 193 ? -11.076 -4.348 15.561 1.00 86.88 193 LEU A C 1
ATOM 1543 O O . LEU A 1 193 ? -12.158 -4.477 16.134 1.00 86.88 193 LEU A O 1
ATOM 1547 N N . LYS A 1 194 ? -9.912 -4.626 16.159 1.00 84.50 194 LYS A N 1
ATOM 1548 C CA . LYS A 1 194 ? -9.828 -4.977 17.580 1.00 84.50 194 LYS A CA 1
ATOM 1549 C C . LYS A 1 194 ? -10.257 -3.808 18.465 1.00 84.50 194 LYS A C 1
ATOM 1551 O O . LYS A 1 194 ? -11.011 -4.028 19.402 1.00 84.50 194 LYS A O 1
ATOM 1556 N N . ARG A 1 195 ? -9.830 -2.579 18.152 1.00 86.00 195 ARG A N 1
ATOM 1557 C CA . ARG A 1 195 ? -10.225 -1.354 18.874 1.00 86.00 195 ARG A CA 1
ATOM 1558 C C . ARG A 1 195 ? -11.738 -1.147 18.885 1.00 86.00 195 ARG A C 1
ATOM 1560 O O . ARG A 1 195 ? -12.271 -0.607 19.845 1.00 86.00 195 ARG A O 1
ATOM 1567 N N . GLN A 1 196 ? -12.409 -1.552 17.811 1.00 86.38 196 GLN A N 1
ATOM 1568 C CA . GLN A 1 196 ? -13.861 -1.461 17.666 1.00 86.38 196 GLN A CA 1
ATOM 1569 C C . GLN A 1 196 ? -14.617 -2.669 18.247 1.00 86.38 196 GLN A C 1
ATOM 1571 O O . GLN A 1 196 ? -15.825 -2.754 18.046 1.00 86.38 196 GLN A O 1
ATOM 1576 N N . ASP A 1 197 ? -13.933 -3.622 18.894 1.00 82.94 197 ASP A N 1
ATOM 1577 C CA . ASP A 1 197 ? -14.498 -4.903 19.354 1.00 82.94 197 ASP A CA 1
ATOM 1578 C C . ASP A 1 197 ? -15.145 -5.735 18.225 1.00 82.94 197 ASP A C 1
ATOM 1580 O O . ASP A 1 197 ? -16.028 -6.564 18.442 1.00 82.94 197 ASP A O 1
ATOM 1584 N N . ARG A 1 198 ? -14.688 -5.530 16.982 1.00 76.75 198 ARG A N 1
ATOM 1585 C CA . ARG A 1 198 ? -15.181 -6.199 15.761 1.00 76.75 198 ARG A CA 1
ATOM 1586 C C . ARG A 1 198 ? -14.269 -7.320 15.275 1.00 76.75 198 ARG A C 1
ATOM 1588 O O . ARG A 1 198 ? -14.525 -7.918 14.231 1.00 76.75 198 ARG A O 1
ATOM 1595 N N . LEU A 1 199 ? -13.197 -7.605 16.009 1.00 73.50 199 LEU A N 1
ATOM 1596 C CA . LEU A 1 199 ? -12.286 -8.700 15.714 1.00 73.50 199 LEU A CA 1
ATOM 1597 C C . LEU A 1 199 ? -12.465 -9.828 16.733 1.00 73.50 199 LEU A C 1
ATOM 1599 O O . LEU A 1 199 ? -11.956 -9.761 17.850 1.00 73.50 199 LEU A O 1
ATOM 1603 N N . SER A 1 200 ? -13.146 -10.896 16.324 1.00 59.91 200 SER A N 1
ATOM 1604 C CA . SER A 1 200 ? -13.170 -12.155 17.068 1.00 59.91 200 SER A CA 1
ATOM 1605 C C . SER A 1 200 ? -11.887 -12.938 16.779 1.00 59.91 200 SER A C 1
ATOM 1607 O O . SER A 1 200 ? -11.761 -13.550 15.719 1.00 59.91 200 SER A O 1
ATOM 1609 N N . MET A 1 201 ? -10.921 -12.917 17.700 1.00 54.97 201 MET A N 1
ATOM 1610 C CA . MET A 1 201 ? -9.770 -13.820 17.635 1.00 54.97 201 MET A CA 1
ATOM 1611 C C . MET A 1 201 ? -10.116 -15.121 18.360 1.00 54.97 201 MET A C 1
ATOM 1613 O O . MET A 1 201 ? -10.054 -15.186 19.587 1.00 54.97 201 MET A O 1
ATOM 1617 N N . ASN A 1 202 ? -10.485 -16.164 17.620 1.00 42.75 202 ASN A N 1
ATOM 1618 C CA . ASN A 1 202 ? -10.632 -17.485 18.224 1.00 42.75 202 ASN A CA 1
ATOM 1619 C C . ASN A 1 202 ? -9.234 -18.050 18.511 1.00 42.75 202 ASN A C 1
ATOM 1621 O O . ASN A 1 202 ? -8.429 -18.199 17.592 1.00 42.75 202 ASN A O 1
ATOM 1625 N N . LYS A 1 203 ? -8.946 -18.387 19.774 1.00 36.41 203 LYS A N 1
ATOM 1626 C CA . LYS A 1 203 ? -7.858 -19.325 20.074 1.00 36.41 203 LYS A CA 1
ATOM 1627 C C . LYS A 1 203 ? -8.277 -20.676 19.501 1.00 36.41 203 LYS A C 1
ATOM 1629 O O . LYS A 1 203 ? -9.313 -21.206 19.898 1.00 36.41 203 LYS A O 1
ATOM 1634 N N . VAL A 1 204 ? -7.511 -21.207 18.554 1.00 38.06 204 VAL A N 1
ATOM 1635 C CA . VAL A 1 204 ? -7.670 -22.607 18.149 1.00 38.06 204 VAL A CA 1
ATOM 1636 C C . VAL A 1 204 ? -7.325 -23.446 19.381 1.00 38.06 204 VAL A C 1
ATOM 1638 O O . VAL A 1 204 ? -6.281 -23.218 19.991 1.00 38.06 204 VAL A O 1
ATOM 1641 N N . GLN A 1 205 ? -8.264 -24.294 19.808 1.00 29.84 205 GLN A N 1
ATOM 1642 C CA . GLN A 1 205 ? -8.121 -25.151 20.988 1.00 29.84 205 GLN A CA 1
ATOM 1643 C C . GLN A 1 205 ? -6.866 -26.028 20.856 1.00 29.84 205 GLN A C 1
ATOM 1645 O O . GLN A 1 205 ? -6.581 -26.509 19.759 1.00 29.84 205 GLN A O 1
ATOM 1650 N N . GLU A 1 206 ? -6.128 -26.148 21.965 1.00 33.06 206 GLU A N 1
ATOM 1651 C CA . GLU A 1 206 ? -4.888 -26.930 22.122 1.00 33.06 206 GLU A CA 1
ATOM 1652 C C . GLU A 1 206 ? -5.050 -28.415 21.773 1.00 33.06 206 GLU A C 1
ATOM 1654 O O . GLU A 1 206 ? -6.129 -28.985 22.066 1.00 33.06 206 GLU A O 1
#

Secondary structure (DSSP, 8-state):
---------TT-----SGGGGTS-HHHHGGGTT---HHHHHHHHHHHHHHHHHHHHHHHSPTT-TTT-PPPSSHHHHHHHHHHTT--HHHHHHHHHHHHHHHHHHH-TT----HHHHHHHHHHHHT--HHHH-TT--S--GGGHHHHHHGGGG-HHHHHHHTTS-HHHHHHHHHHHHHHHHHHHHHHHHHHHHHHTT----PPPP-

Solvent-accessible surface area (backbone atoms only — not comparable to full-atom values): 12332 Å² total; per-residue (Å²): 136,84,81,80,84,83,74,87,70,87,81,70,60,63,63,96,53,86,60,64,72,62,71,39,61,77,73,54,57,67,48,69,78,55,88,50,68,66,62,44,49,53,54,53,49,51,56,52,53,50,46,42,51,52,49,44,71,67,69,50,65,88,83,43,64,87,79,55,66,88,54,95,49,66,67,64,31,50,53,50,36,43,75,75,64,49,51,64,52,57,52,53,29,53,50,48,51,51,51,55,52,47,48,53,75,76,32,91,87,60,73,90,51,73,64,63,46,48,56,36,37,55,36,47,42,68,44,51,69,59,74,29,36,76,78,64,79,62,88,52,76,89,44,48,54,47,54,73,48,28,51,75,55,38,68,71,45,65,60,31,73,82,75,49,57,68,72,58,38,54,50,42,49,42,53,38,33,51,51,51,44,38,44,49,52,47,47,27,51,52,42,52,31,44,74,68,73,69,52,69,73,55,77,73,82,131

Mean predicted aligned error: 8.05 Å

Nearest PDB structures (foldseek):
  8vsi-assembly1_A  TM=2.597E-01  e=4.354E+00  Escherichia coli
  8k9a-assembly1_C  TM=1.846E-01  e=4.566E+00  Bacillus subtilis